Protein AF-A0A0C3K1Y0-F1 (afdb_monomer_lite)

InterPro domains:
  IPR027417 P-loop containing nucleoside triphosphate hydrolase [SSF52540] (94-195)

Organism: NCBI:txid870435

Secondary structure (DSSP, 8-state):
-HHHHHH---HHHHHHHHHHHHHTT--S-HHHHHHHHHHHHHGGG--SSTTTTTHHHHHHHHHHHHHHHTTT--GGGGTPPPP-PPPHHHHHHHHHHTTT--EEEEEE-SSEEEEEE--TT--S---PPPEEEEPEEEEEE-SSS-EEEEEE-S---SS---GGGSTT---S-EEEE-SS---STTHHHHHHHT-S-GGGEEEE--TT-S-------GGG--

Radius of gyration: 25.24 Å; chains: 1; bounding box: 47×50×74 Å

Structure (mmCIF, N/CA/C/O backbone):
data_AF-A0A0C3K1Y0-F1
#
_entry.id   AF-A0A0C3K1Y0-F1
#
loop_
_atom_site.group_PDB
_atom_site.id
_atom_site.type_symbol
_atom_site.label_atom_id
_atom_site.label_alt_id
_atom_site.label_comp_id
_atom_site.label_asym_id
_atom_site.label_entity_id
_atom_site.label_seq_id
_atom_site.pdbx_PDB_ins_code
_atom_site.Cartn_x
_atom_site.Cartn_y
_atom_site.Cartn_z
_atom_site.occupancy
_atom_site.B_iso_or_equiv
_atom_site.auth_seq_id
_atom_site.auth_comp_id
_atom_site.auth_asym_id
_atom_site.auth_atom_id
_atom_site.pdbx_PDB_model_num
ATOM 1 N N . MET A 1 1 ? -1.027 11.385 31.020 1.00 71.00 1 MET A N 1
ATOM 2 C CA . MET A 1 1 ? -1.018 10.803 29.657 1.00 71.00 1 MET A CA 1
ATOM 3 C C . MET A 1 1 ? 0.157 11.307 28.829 1.00 71.00 1 MET A C 1
ATOM 5 O O . MET A 1 1 ? 0.998 10.487 28.507 1.00 71.00 1 MET A O 1
ATOM 9 N N . LEU A 1 2 ? 0.287 12.612 28.550 1.00 72.94 2 LEU A N 1
ATOM 10 C CA . LEU A 1 2 ? 1.384 13.139 27.715 1.00 72.94 2 LEU A CA 1
ATOM 11 C C . LEU A 1 2 ? 2.792 12.760 28.224 1.00 72.94 2 LEU A C 1
ATOM 13 O O . LEU A 1 2 ? 3.577 12.200 27.469 1.00 72.94 2 LEU A O 1
ATOM 17 N N . GLU A 1 3 ? 3.072 12.969 29.515 1.00 73.81 3 GLU A N 1
ATOM 18 C CA . GLU A 1 3 ? 4.356 12.586 30.133 1.00 73.81 3 GLU A CA 1
ATOM 19 C C . GLU A 1 3 ? 4.615 11.073 30.091 1.00 73.81 3 GLU A C 1
ATOM 21 O O . GLU A 1 3 ? 5.755 10.638 29.960 1.00 73.81 3 GLU A O 1
ATOM 26 N N . ALA A 1 4 ? 3.553 10.268 30.168 1.00 64.81 4 ALA A N 1
ATOM 27 C CA . ALA A 1 4 ? 3.644 8.814 30.146 1.00 64.81 4 ALA A CA 1
ATOM 28 C C . ALA A 1 4 ? 3.956 8.277 28.747 1.00 64.81 4 ALA A C 1
ATOM 30 O O . ALA A 1 4 ? 4.739 7.353 28.623 1.00 64.81 4 ALA A O 1
ATOM 31 N N . VAL A 1 5 ? 3.424 8.889 27.685 1.00 70.75 5 VAL A N 1
ATOM 32 C CA . VAL A 1 5 ? 3.788 8.535 26.300 1.00 70.75 5 VAL A CA 1
ATOM 33 C C . VAL A 1 5 ? 5.264 8.843 26.016 1.00 70.75 5 VAL A C 1
ATOM 35 O O . VAL A 1 5 ? 5.892 8.167 25.208 1.00 70.75 5 VAL A O 1
ATOM 38 N N . THR A 1 6 ? 5.833 9.850 26.687 1.00 69.50 6 THR A N 1
ATOM 39 C CA . THR A 1 6 ? 7.259 10.188 26.562 1.00 69.50 6 THR A CA 1
ATOM 40 C C . THR A 1 6 ? 8.182 9.360 27.462 1.00 69.50 6 THR A C 1
ATOM 42 O O . THR A 1 6 ? 9.367 9.257 27.154 1.00 69.50 6 THR A O 1
ATOM 45 N N . SER A 1 7 ? 7.677 8.798 28.568 1.00 67.50 7 SER A N 1
ATOM 46 C CA . SER A 1 7 ? 8.486 8.096 29.580 1.00 67.50 7 SER A CA 1
ATOM 47 C C . SER A 1 7 ? 8.321 6.575 29.581 1.00 67.50 7 SER A C 1
ATOM 49 O O . SER A 1 7 ? 9.290 5.867 29.851 1.00 67.50 7 SER A O 1
ATOM 51 N N . LEU A 1 8 ? 7.130 6.063 29.260 1.00 66.44 8 LEU A N 1
ATOM 52 C CA . LEU A 1 8 ? 6.862 4.638 29.093 1.00 66.44 8 LEU A CA 1
ATOM 53 C C . LEU A 1 8 ? 7.330 4.212 27.705 1.00 66.44 8 LEU A C 1
ATOM 55 O O . LEU A 1 8 ? 6.970 4.816 26.695 1.00 66.44 8 LEU A O 1
ATOM 59 N N . GLN A 1 9 ? 8.156 3.170 27.660 1.00 59.94 9 GLN A N 1
ATOM 60 C CA . GLN A 1 9 ? 8.753 2.704 26.410 1.00 59.94 9 GLN A CA 1
ATOM 61 C C . GLN A 1 9 ? 7.864 1.710 25.662 1.00 59.94 9 GLN A C 1
ATOM 63 O O . GLN A 1 9 ? 8.095 1.500 24.471 1.00 59.94 9 GLN A O 1
ATOM 68 N N . THR A 1 10 ? 6.849 1.129 26.317 1.00 72.94 10 THR A N 1
ATOM 69 C CA . THR A 1 10 ? 5.991 0.119 25.690 1.00 72.94 10 THR A CA 1
ATOM 70 C C . THR A 1 10 ? 4.531 0.591 25.552 1.00 72.94 10 THR A C 1
ATOM 72 O O . THR A 1 10 ? 3.877 0.929 26.542 1.00 72.94 10 THR A O 1
ATOM 75 N N . PRO A 1 11 ? 3.981 0.628 24.326 1.00 76.56 11 PRO A N 1
ATOM 76 C CA . PRO A 1 11 ? 2.566 0.892 24.038 1.00 76.56 11 PRO A CA 1
ATOM 77 C C . PRO A 1 11 ? 1.563 0.087 24.879 1.00 76.56 11 PRO A C 1
ATOM 79 O O . PRO A 1 11 ? 0.510 0.611 25.254 1.00 76.56 11 PRO A O 1
ATOM 82 N N . ARG A 1 12 ? 1.911 -1.143 25.271 1.00 81.00 12 ARG A N 1
ATOM 83 C CA . ARG A 1 12 ? 1.148 -1.934 26.251 1.00 81.00 12 ARG A CA 1
ATOM 84 C C . ARG A 1 12 ? 0.995 -1.266 27.615 1.00 81.00 12 ARG A C 1
ATOM 86 O O . ARG A 1 12 ? -0.115 -1.193 28.139 1.00 81.00 12 ARG A O 1
ATOM 93 N N . GLU A 1 13 ? 2.080 -0.756 28.195 1.00 83.81 13 GLU A N 1
ATOM 94 C CA . GLU A 1 13 ? 2.032 -0.035 29.476 1.00 83.81 13 GLU A CA 1
ATOM 95 C C . GLU A 1 13 ? 1.167 1.224 29.372 1.00 83.81 13 GLU A C 1
ATOM 97 O O . GLU A 1 13 ? 0.464 1.573 30.320 1.00 83.81 13 GLU A O 1
ATOM 102 N N . ILE A 1 14 ? 1.156 1.872 28.203 1.00 85.44 14 ILE A N 1
ATOM 103 C CA . ILE A 1 14 ? 0.299 3.031 27.931 1.00 85.44 14 ILE A CA 1
ATOM 104 C C . ILE A 1 14 ? -1.186 2.622 27.942 1.00 85.44 14 ILE A C 1
ATOM 106 O O . ILE A 1 14 ? -2.003 3.343 28.519 1.00 85.44 14 ILE A O 1
ATOM 110 N N . CYS A 1 15 ? -1.541 1.460 27.380 1.00 87.19 15 CYS A N 1
ATOM 111 C CA . CYS A 1 15 ? -2.908 0.923 27.431 1.00 87.19 15 CYS A CA 1
ATOM 112 C C . CYS A 1 15 ? -3.353 0.621 28.871 1.00 87.19 15 CYS A C 1
ATOM 114 O O . CYS A 1 15 ? -4.439 1.033 29.281 1.00 87.19 15 CYS A O 1
ATOM 116 N N . TYR A 1 16 ? -2.504 -0.035 29.670 1.00 89.00 16 TYR A N 1
ATOM 117 C CA . TYR A 1 16 ? -2.798 -0.318 31.081 1.00 89.00 16 TYR A CA 1
ATOM 118 C C . TYR A 1 16 ? -2.900 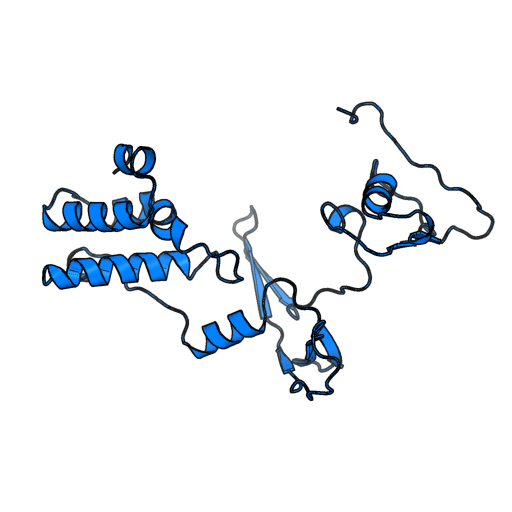0.952 31.930 1.00 89.00 16 TYR A C 1
ATOM 120 O O . TYR A 1 16 ? -3.810 1.079 32.749 1.00 89.00 16 TYR A O 1
ATOM 128 N N . LEU A 1 17 ? -2.011 1.926 31.716 1.00 88.25 17 LEU A N 1
ATOM 129 C CA . LEU A 1 17 ? -2.103 3.220 32.385 1.00 88.25 17 LEU A CA 1
ATOM 130 C C . LEU A 1 17 ? -3.426 3.910 32.052 1.00 88.25 17 LEU A C 1
ATOM 132 O O . LEU A 1 17 ? -4.080 4.440 32.946 1.00 88.25 17 LEU A O 1
ATOM 136 N N . PHE A 1 18 ? -3.835 3.899 30.783 1.00 90.56 18 PHE A N 1
ATOM 137 C CA . PHE A 1 18 ? -5.106 4.478 30.370 1.00 90.56 18 PHE A CA 1
ATOM 138 C C . PHE A 1 18 ? -6.290 3.811 31.078 1.00 90.56 18 PHE A C 1
ATOM 140 O O . PHE A 1 18 ? -7.132 4.514 31.627 1.00 90.56 18 PHE A O 1
ATOM 147 N N . VAL A 1 19 ? -6.302 2.479 31.168 1.00 91.31 19 VAL A N 1
ATOM 148 C CA . VAL A 1 19 ? -7.309 1.713 31.923 1.00 91.31 19 VAL A CA 1
ATOM 149 C C . VAL A 1 19 ? -7.337 2.122 33.396 1.00 91.31 19 VAL A C 1
ATOM 151 O O . VAL A 1 19 ? -8.403 2.438 33.924 1.00 91.31 19 VAL A O 1
ATOM 154 N N . HIS A 1 20 ? -6.180 2.209 34.054 1.00 89.19 20 HIS A N 1
ATOM 155 C CA . HIS A 1 20 ? -6.108 2.674 35.440 1.00 89.19 20 HIS A CA 1
ATOM 156 C C . HIS A 1 20 ? -6.625 4.106 35.608 1.00 89.19 20 HIS A C 1
ATOM 158 O O . HIS A 1 20 ? -7.315 4.392 36.586 1.00 89.19 20 HIS A O 1
ATOM 164 N N . LEU A 1 21 ? -6.326 5.008 34.673 1.00 90.00 21 LEU A N 1
ATOM 165 C CA . LEU A 1 21 ? -6.824 6.381 34.721 1.00 90.00 21 LEU A CA 1
ATOM 166 C C . LEU A 1 21 ? -8.345 6.452 34.500 1.00 90.00 21 LEU A C 1
ATOM 168 O O . LEU A 1 21 ? -8.992 7.293 35.119 1.00 90.00 21 LEU A O 1
ATOM 172 N N . LEU A 1 22 ? -8.916 5.575 33.668 1.00 90.38 22 LEU A N 1
ATOM 173 C CA . LEU A 1 22 ? -10.367 5.461 33.478 1.00 90.38 22 LEU A CA 1
ATOM 174 C C . LEU A 1 22 ? -11.065 4.967 34.747 1.00 90.38 22 LEU A C 1
ATOM 176 O O . LEU A 1 22 ? -12.041 5.567 35.179 1.00 90.38 22 LEU A O 1
ATOM 180 N N . ILE A 1 23 ? -10.549 3.905 35.367 1.00 90.38 23 ILE A N 1
ATOM 181 C CA . ILE A 1 23 ? -11.153 3.296 36.564 1.00 90.38 23 ILE A CA 1
ATOM 182 C C . ILE A 1 23 ? -11.132 4.251 37.762 1.00 90.38 23 ILE A C 1
ATOM 184 O O . ILE A 1 23 ? -12.052 4.237 38.572 1.00 90.38 23 ILE A O 1
ATOM 188 N N . ASN A 1 24 ? -10.090 5.076 37.876 1.00 89.38 24 ASN A N 1
ATOM 189 C CA . ASN A 1 24 ? -9.946 6.049 38.960 1.00 89.38 24 ASN A CA 1
ATOM 190 C C . ASN A 1 24 ? -10.575 7.418 38.634 1.00 89.38 24 ASN A C 1
ATOM 192 O O . ASN A 1 24 ? -10.217 8.406 39.274 1.00 89.38 24 ASN A O 1
ATOM 196 N N . ASP A 1 25 ? -11.438 7.507 37.613 1.00 85.69 25 ASP A N 1
ATOM 197 C CA . ASP A 1 25 ? -12.104 8.743 37.169 1.00 85.69 25 ASP A CA 1
ATOM 198 C C . ASP A 1 25 ? -11.137 9.925 36.919 1.00 85.69 25 ASP A C 1
ATOM 200 O O . ASP A 1 25 ? -11.495 11.100 36.997 1.00 85.69 25 ASP A O 1
ATOM 204 N N . CYS A 1 26 ? -9.879 9.627 36.578 1.00 85.44 26 CYS A N 1
ATOM 205 C CA . CYS A 1 26 ? -8.841 10.625 36.302 1.00 85.44 26 CYS A CA 1
ATOM 206 C C . CYS A 1 26 ? -8.933 11.189 34.874 1.00 85.44 26 CYS A C 1
ATOM 208 O O . CYS A 1 26 ? -8.193 12.108 34.516 1.00 85.44 26 CYS A O 1
ATOM 210 N N . VAL A 1 27 ? -9.816 10.624 34.045 1.00 86.75 27 VAL A N 1
ATOM 211 C CA . VAL A 1 27 ? -10.027 11.014 32.650 1.00 86.75 27 VAL A CA 1
ATOM 212 C C . VAL A 1 27 ? -11.442 11.576 32.496 1.00 86.75 27 VAL A C 1
ATOM 214 O O . VAL A 1 27 ? -12.389 10.807 32.345 1.00 86.75 27 VAL A O 1
ATOM 217 N N . PRO A 1 28 ? -11.615 12.910 32.478 1.00 82.88 28 PRO A N 1
ATOM 218 C CA . PRO A 1 28 ? -12.943 13.519 32.395 1.00 82.88 28 PRO A CA 1
ATOM 219 C C . PRO A 1 28 ? -13.613 13.317 31.026 1.00 82.88 28 PRO A C 1
ATOM 221 O O . PRO A 1 28 ? -14.834 13.380 30.922 1.00 82.88 28 PRO A O 1
ATOM 224 N N . GLN A 1 29 ? -12.825 13.087 29.967 1.00 88.69 29 GLN A N 1
ATOM 225 C CA . GLN A 1 29 ? -13.313 12.806 28.613 1.00 88.69 29 GLN A CA 1
ATOM 226 C C . GLN A 1 29 ? -12.559 11.611 28.003 1.00 88.69 29 GLN A C 1
ATOM 228 O O . GLN A 1 29 ? -11.550 11.802 27.311 1.00 88.69 29 GLN A O 1
ATOM 233 N N . PRO A 1 30 ? -13.030 10.373 28.251 1.00 89.38 30 PRO A N 1
ATOM 234 C CA . PRO A 1 30 ? -12.391 9.150 27.761 1.00 89.38 30 PRO A CA 1
ATOM 235 C C . PRO A 1 30 ? -12.191 9.122 26.245 1.00 89.38 30 PRO A C 1
ATOM 237 O O . PRO A 1 30 ? -11.088 8.844 25.784 1.00 89.38 30 PRO A O 1
ATOM 240 N N . MET A 1 31 ? -13.219 9.493 25.475 1.00 90.12 31 MET A N 1
ATOM 241 C CA . MET A 1 31 ? -13.178 9.473 24.008 1.00 90.12 31 MET A CA 1
ATOM 242 C C . MET A 1 31 ? -12.173 10.477 23.427 1.00 90.12 31 MET A C 1
ATOM 244 O O . MET A 1 31 ? -11.381 10.124 22.562 1.00 90.12 31 MET A O 1
ATOM 248 N N . ALA A 1 32 ? -12.137 11.708 23.950 1.00 89.19 32 ALA A N 1
ATOM 249 C CA . ALA A 1 32 ? -11.172 12.718 23.507 1.00 89.19 32 ALA A CA 1
ATOM 250 C C . ALA A 1 32 ? -9.725 12.311 23.836 1.00 89.19 32 ALA A C 1
ATOM 252 O O . ALA A 1 32 ? -8.801 12.563 23.063 1.00 89.19 32 ALA A O 1
ATOM 253 N N . THR A 1 33 ? -9.530 11.643 24.977 1.00 88.31 33 THR A N 1
ATOM 254 C CA . THR A 1 33 ? -8.218 11.125 25.382 1.00 88.31 33 THR A CA 1
ATOM 255 C C . THR A 1 33 ? -7.801 9.949 24.501 1.00 88.31 33 THR A C 1
ATOM 257 O O . THR A 1 33 ? -6.657 9.902 24.058 1.00 88.31 33 THR A O 1
ATOM 260 N N . TRP A 1 34 ? -8.726 9.039 24.186 1.00 89.69 34 TRP A N 1
ATOM 261 C CA . TRP A 1 34 ? -8.504 7.978 23.207 1.00 89.69 34 TRP A CA 1
ATOM 262 C C . TRP A 1 34 ? -8.102 8.555 21.846 1.00 89.69 34 TRP A C 1
ATOM 264 O O . TRP A 1 34 ? -7.048 8.202 21.330 1.00 89.69 34 TRP A O 1
ATOM 274 N N . ASP A 1 35 ? -8.858 9.506 21.297 1.00 87.81 35 ASP A N 1
ATOM 275 C CA . ASP A 1 35 ? -8.546 10.100 19.992 1.00 87.81 35 ASP A CA 1
ATOM 276 C C . ASP A 1 35 ? -7.179 10.789 19.945 1.00 87.81 35 ASP A C 1
ATOM 278 O O . ASP A 1 35 ? -6.515 10.744 18.911 1.00 87.81 35 ASP A O 1
ATOM 282 N N . SER A 1 36 ? -6.735 11.375 21.059 1.00 87.31 36 SER A N 1
ATOM 283 C CA . SER A 1 36 ? -5.433 12.039 21.150 1.00 87.31 36 SER A CA 1
ATOM 284 C C . SER A 1 36 ? -4.246 11.079 21.286 1.00 87.31 36 SER A C 1
ATOM 286 O O . SER A 1 36 ? -3.117 11.499 21.031 1.00 87.31 36 SER A O 1
ATOM 288 N N . PHE A 1 37 ? -4.456 9.837 21.739 1.00 86.12 37 PHE A N 1
ATOM 289 C CA . PHE A 1 37 ? -3.366 8.917 22.097 1.00 86.12 37 PHE A CA 1
ATOM 290 C C . PHE A 1 37 ? -3.485 7.508 21.491 1.00 86.12 37 PHE A C 1
ATOM 292 O O . PHE A 1 37 ? -2.591 6.688 21.706 1.00 86.12 37 PHE A O 1
ATOM 299 N N . LYS A 1 38 ? -4.531 7.220 20.705 1.00 86.12 38 LYS A N 1
ATOM 300 C CA . LYS A 1 38 ? -4.764 5.915 20.062 1.00 86.12 38 LYS A CA 1
ATOM 301 C C . LYS A 1 38 ? -3.589 5.440 19.214 1.00 86.12 38 LYS A C 1
ATOM 303 O O . LYS A 1 38 ? -3.261 4.263 19.269 1.00 86.12 38 LYS A O 1
ATOM 308 N N . ASP A 1 39 ? -2.903 6.342 18.514 1.00 84.19 39 ASP A N 1
ATOM 309 C CA . ASP A 1 39 ? -1.745 5.986 17.684 1.00 84.19 39 ASP A CA 1
ATOM 310 C C . ASP A 1 39 ? -0.555 5.523 18.538 1.00 84.19 39 ASP A C 1
ATOM 312 O O . ASP A 1 39 ? 0.149 4.581 18.184 1.00 84.19 39 ASP A O 1
ATOM 316 N N . ALA A 1 40 ? -0.354 6.143 19.707 1.00 82.94 40 ALA A N 1
ATOM 317 C CA . ALA A 1 40 ? 0.694 5.744 20.643 1.00 82.94 40 ALA A CA 1
ATOM 318 C C . ALA A 1 40 ? 0.384 4.396 21.312 1.00 82.94 40 ALA A C 1
ATOM 320 O O . ALA A 1 40 ? 1.294 3.598 21.512 1.00 82.94 40 ALA A O 1
ATOM 321 N N . MET A 1 41 ? -0.890 4.134 21.622 1.00 84.12 41 MET A N 1
ATOM 322 C CA . MET A 1 41 ? -1.362 2.859 22.182 1.00 84.12 41 MET A CA 1
ATOM 323 C C . MET A 1 41 ? -1.334 1.719 21.159 1.00 84.12 41 MET A C 1
ATOM 325 O O . MET A 1 41 ? -1.011 0.586 21.498 1.00 84.12 41 MET A O 1
ATOM 329 N N . ALA A 1 42 ? -1.645 2.017 19.897 1.00 84.12 42 ALA A N 1
ATOM 330 C CA . ALA A 1 42 ? -1.694 1.044 18.813 1.00 84.12 42 ALA A CA 1
ATOM 331 C C . ALA A 1 42 ? -0.309 0.664 18.262 1.00 84.12 42 ALA A C 1
ATOM 333 O O . ALA A 1 42 ? -0.189 -0.275 17.481 1.00 84.12 42 ALA A O 1
ATOM 334 N N . LYS A 1 43 ? 0.748 1.372 18.667 1.00 78.62 43 LYS A N 1
ATOM 335 C CA . LYS A 1 43 ? 2.075 1.295 18.046 1.00 78.62 43 LYS A CA 1
ATOM 336 C C . LYS A 1 43 ? 2.727 -0.095 18.088 1.00 78.62 43 LYS A C 1
ATOM 338 O O . LYS A 1 43 ? 3.389 -0.458 17.123 1.00 78.62 43 LYS A O 1
ATOM 343 N N . ASP A 1 44 ? 2.519 -0.885 19.145 1.00 71.69 44 ASP A N 1
ATOM 344 C CA . ASP A 1 44 ? 3.048 -2.265 19.229 1.00 71.69 44 ASP A CA 1
ATOM 345 C C . ASP A 1 44 ? 2.324 -3.238 18.287 1.00 71.69 44 ASP A C 1
ATOM 347 O O . ASP A 1 44 ? 2.837 -4.306 17.954 1.00 71.69 44 ASP A O 1
ATOM 351 N N . PHE A 1 45 ? 1.125 -2.866 17.845 1.00 69.38 45 PHE A N 1
ATOM 352 C CA . PHE A 1 45 ? 0.293 -3.665 16.956 1.00 69.38 45 PHE A CA 1
ATOM 353 C C . PHE A 1 45 ? 0.518 -3.344 15.477 1.00 69.38 45 PHE A C 1
ATOM 355 O O . PHE A 1 45 ? 0.067 -4.097 14.609 1.00 69.38 45 PHE A O 1
ATOM 362 N N . SER A 1 46 ? 1.257 -2.271 15.180 1.00 66.38 46 SER A N 1
ATOM 363 C CA . SER A 1 46 ? 1.793 -1.963 13.853 1.00 66.38 46 SER A CA 1
ATOM 364 C C . SER A 1 46 ? 2.877 -2.981 13.477 1.00 66.38 46 SER A C 1
ATOM 366 O O . SER A 1 46 ? 4.073 -2.701 13.456 1.00 66.38 46 SER A O 1
ATOM 368 N N . SER A 1 47 ? 2.463 -4.218 13.221 1.00 56.56 47 SER A N 1
ATOM 369 C CA . SER A 1 47 ? 3.285 -5.203 12.524 1.00 56.56 47 SER A CA 1
ATOM 370 C C . SER A 1 47 ? 3.431 -4.753 11.073 1.00 56.56 47 SER A C 1
ATOM 372 O O . SER A 1 47 ? 2.444 -4.307 10.516 1.00 56.56 47 SER A O 1
ATOM 374 N N . HIS A 1 48 ? 4.609 -4.902 10.446 1.00 51.12 48 HIS A N 1
ATOM 375 C CA . HIS A 1 48 ? 4.910 -4.507 9.049 1.00 51.12 48 HIS A CA 1
ATOM 376 C C . HIS A 1 48 ? 4.075 -5.233 7.953 1.00 51.12 48 HIS A C 1
ATOM 378 O O . HIS A 1 48 ? 4.551 -5.497 6.847 1.00 51.12 48 HIS A O 1
ATOM 384 N N . THR A 1 49 ? 2.828 -5.589 8.241 1.00 49.62 49 THR A N 1
ATOM 385 C CA . THR A 1 49 ? 1.883 -6.315 7.400 1.00 49.62 49 THR A CA 1
ATOM 386 C C . THR A 1 49 ? 0.912 -5.347 6.709 1.00 49.62 49 THR A C 1
ATOM 388 O O . THR A 1 49 ? 0.908 -4.144 6.947 1.00 49.62 49 THR A O 1
ATOM 391 N N . VAL A 1 50 ? 0.116 -5.840 5.757 1.00 49.34 50 VAL A N 1
ATOM 392 C CA . VAL A 1 50 ? -0.767 -5.037 4.875 1.00 49.34 50 VAL A CA 1
ATOM 393 C C . VAL A 1 50 ? -1.828 -4.224 5.644 1.00 49.34 50 VAL A C 1
ATOM 395 O O . VAL A 1 50 ? -2.381 -3.284 5.084 1.00 49.34 50 VAL A O 1
ATOM 398 N N . ILE A 1 51 ? -2.097 -4.535 6.919 1.00 55.19 51 ILE A N 1
ATOM 399 C CA . ILE A 1 51 ? -3.231 -3.991 7.692 1.00 55.19 51 ILE A CA 1
ATOM 400 C C . ILE A 1 51 ? -2.841 -2.837 8.634 1.00 55.19 51 ILE A C 1
ATOM 402 O O . ILE A 1 51 ? -3.517 -2.600 9.637 1.00 55.19 51 ILE A O 1
ATOM 406 N N . ASP A 1 52 ? -1.763 -2.123 8.302 1.00 55.62 52 ASP A N 1
ATOM 407 C CA . ASP A 1 52 ? -1.161 -1.067 9.132 1.00 55.62 52 ASP A CA 1
ATOM 408 C C . ASP A 1 52 ? -2.146 0.036 9.576 1.00 55.62 52 ASP A C 1
ATOM 410 O O . ASP A 1 52 ? -1.973 0.592 10.657 1.00 55.62 52 ASP A O 1
ATOM 414 N N . ASP A 1 53 ? -3.216 0.306 8.817 1.00 54.44 53 ASP A N 1
ATOM 415 C CA . ASP A 1 53 ? -4.107 1.442 9.103 1.00 54.44 53 ASP A CA 1
ATOM 416 C C . ASP A 1 53 ? -5.380 1.089 9.902 1.00 54.44 53 ASP A C 1
ATOM 418 O O . ASP A 1 53 ? -6.067 1.993 10.375 1.00 54.44 53 ASP A O 1
ATOM 422 N N . TYR A 1 54 ? -5.735 -0.196 10.069 1.00 59.25 54 TYR A N 1
ATOM 423 C CA . TYR A 1 54 ? -7.023 -0.584 10.689 1.00 59.25 54 TYR A CA 1
ATOM 424 C C . TYR A 1 54 ? -6.905 -1.581 11.849 1.00 59.25 54 TYR A C 1
ATOM 426 O O . TYR A 1 54 ? -7.593 -1.452 12.862 1.00 59.25 54 TYR A O 1
ATOM 434 N N . VAL A 1 55 ? -6.019 -2.571 11.742 1.00 72.62 55 VAL A N 1
ATOM 435 C CA . VAL A 1 55 ? -5.876 -3.624 12.763 1.00 72.62 55 VAL A CA 1
ATOM 436 C C . VAL A 1 55 ? -5.225 -3.143 14.062 1.00 72.62 55 VAL A C 1
ATOM 438 O O . VAL A 1 55 ? -5.715 -3.550 15.119 1.00 72.62 55 VAL A O 1
ATOM 441 N N . PRO A 1 56 ? -4.214 -2.252 14.046 1.00 79.25 56 PRO A N 1
ATOM 442 C CA . PRO A 1 56 ? -3.529 -1.860 15.275 1.00 79.25 56 PRO A CA 1
ATOM 443 C C . PRO A 1 56 ? -4.451 -1.216 16.316 1.00 79.25 56 PRO A C 1
ATOM 445 O O . PRO A 1 56 ? -4.391 -1.528 17.504 1.00 79.25 56 PRO A O 1
ATOM 448 N N . MET A 1 57 ? -5.369 -0.360 15.860 1.00 84.12 57 MET A N 1
ATOM 449 C CA . MET A 1 57 ? -6.335 0.324 16.722 1.00 84.12 57 MET A CA 1
ATOM 450 C C . MET A 1 57 ? -7.368 -0.647 17.302 1.00 84.12 57 MET A C 1
ATOM 452 O O . MET A 1 57 ? -7.697 -0.567 18.485 1.00 84.12 57 MET A O 1
ATOM 456 N N . ALA A 1 58 ? -7.861 -1.585 16.488 1.00 82.19 58 ALA A N 1
ATOM 457 C CA . ALA A 1 58 ? -8.797 -2.608 16.942 1.00 82.19 58 ALA A CA 1
ATOM 458 C C . ALA A 1 58 ? -8.154 -3.539 17.985 1.00 82.19 58 ALA A C 1
ATOM 460 O O . ALA A 1 58 ? -8.801 -3.896 18.967 1.00 82.19 58 ALA A O 1
ATOM 461 N N . GLN A 1 59 ? -6.874 -3.880 17.819 1.00 83.81 59 GLN A N 1
ATOM 462 C CA . GLN A 1 59 ? -6.126 -4.683 18.789 1.00 83.81 59 GLN A CA 1
ATOM 463 C C . GLN A 1 59 ? -5.852 -3.923 20.092 1.00 83.81 59 GLN A C 1
ATOM 465 O O . GLN A 1 59 ? -6.041 -4.491 21.168 1.00 83.81 59 GLN A O 1
ATOM 470 N N . ALA A 1 60 ? -5.513 -2.633 20.023 1.00 88.31 60 ALA A N 1
ATOM 471 C CA . ALA A 1 60 ? -5.377 -1.793 21.213 1.00 88.31 60 ALA A CA 1
ATOM 472 C C . ALA A 1 60 ? -6.695 -1.690 21.999 1.00 88.31 60 ALA A C 1
ATOM 474 O O . ALA A 1 60 ? -6.708 -1.879 23.214 1.00 88.31 60 ALA A O 1
ATOM 475 N N . LEU A 1 61 ? -7.828 -1.481 21.316 1.00 89.56 61 LEU A N 1
ATOM 476 C CA . LEU A 1 61 ? -9.153 -1.494 21.952 1.00 89.56 61 LEU A CA 1
ATOM 477 C C . LEU A 1 61 ? -9.490 -2.854 22.567 1.00 89.56 61 LEU A C 1
ATOM 479 O O . LEU A 1 61 ? -10.073 -2.906 23.649 1.00 89.56 61 LEU A O 1
ATOM 483 N N . GLN A 1 62 ? -9.114 -3.955 21.913 1.00 88.94 62 GLN A N 1
ATOM 484 C CA . GLN A 1 62 ? -9.306 -5.297 22.458 1.00 88.94 62 GLN A CA 1
ATOM 485 C C . GLN A 1 62 ? -8.472 -5.514 23.729 1.00 88.94 62 GLN A C 1
ATOM 487 O O . GLN A 1 62 ? -8.961 -6.100 24.696 1.00 88.94 62 GLN A O 1
ATOM 492 N N . GLU A 1 63 ? -7.236 -5.013 23.762 1.00 89.00 63 GLU A N 1
ATOM 493 C CA . GLU A 1 63 ? -6.376 -5.096 24.942 1.00 89.00 63 GLU A CA 1
ATOM 494 C C . GLU A 1 63 ? -6.919 -4.258 26.108 1.00 89.00 63 GLU A C 1
ATOM 496 O O . GLU A 1 63 ? -6.992 -4.761 27.230 1.00 89.00 63 GLU A O 1
ATOM 501 N N . ILE A 1 64 ? -7.396 -3.040 25.833 1.00 90.62 64 ILE A N 1
ATOM 502 C CA . ILE A 1 64 ? -8.079 -2.183 26.815 1.00 90.62 64 ILE A CA 1
ATOM 503 C C . ILE A 1 64 ? -9.357 -2.858 27.333 1.00 90.62 64 ILE A C 1
ATOM 505 O O . ILE A 1 64 ? -9.583 -2.871 28.540 1.00 90.62 64 ILE A O 1
ATOM 509 N N . SER A 1 65 ? -10.176 -3.452 26.454 1.00 91.94 65 SER A N 1
ATOM 510 C CA . SER A 1 65 ? -11.401 -4.168 26.850 1.00 91.94 65 SER A CA 1
ATOM 511 C C . SER A 1 65 ? -11.097 -5.275 27.851 1.00 91.94 65 SER A C 1
ATOM 513 O O . SER A 1 65 ? -11.710 -5.334 28.912 1.00 91.94 65 SER A O 1
ATOM 515 N N . ARG A 1 66 ? -10.098 -6.110 27.552 1.00 90.38 66 ARG A N 1
ATOM 516 C CA . ARG A 1 66 ? -9.678 -7.208 28.426 1.00 90.38 66 ARG A CA 1
ATOM 517 C C . ARG A 1 66 ? -9.193 -6.710 29.792 1.00 90.38 66 ARG A C 1
ATOM 519 O O . ARG A 1 66 ? -9.532 -7.300 30.809 1.00 90.38 66 ARG A O 1
ATOM 526 N N . ALA A 1 67 ? -8.434 -5.617 29.829 1.00 90.50 67 ALA A N 1
ATOM 527 C CA . ALA A 1 67 ? -7.967 -5.030 31.086 1.00 90.50 67 ALA A CA 1
ATOM 528 C C . ALA A 1 67 ? -9.106 -4.375 31.904 1.00 90.50 67 ALA A C 1
ATOM 530 O O . ALA A 1 67 ? -9.062 -4.353 33.135 1.00 90.50 67 ALA A O 1
ATOM 531 N N . LEU A 1 68 ? -10.153 -3.866 31.247 1.00 91.19 68 LEU A N 1
ATOM 532 C CA . LEU A 1 68 ? -11.362 -3.370 31.917 1.00 91.19 68 LEU A CA 1
ATOM 533 C C . LEU A 1 68 ? -12.230 -4.502 32.478 1.00 91.19 68 LEU A C 1
ATOM 535 O O . LEU A 1 68 ? -12.809 -4.342 33.555 1.00 91.19 68 LEU A O 1
ATOM 539 N N . GLU A 1 69 ? -12.287 -5.648 31.796 1.00 91.25 69 GLU A N 1
ATOM 540 C CA . GLU A 1 69 ? -13.023 -6.833 32.257 1.00 91.25 69 GLU A CA 1
ATOM 541 C C . GLU A 1 69 ? -12.494 -7.351 33.602 1.00 91.25 69 GLU A C 1
ATOM 543 O O . GLU A 1 69 ? -13.290 -7.746 34.454 1.00 91.25 69 GLU A O 1
ATOM 548 N N . GLU A 1 70 ? -11.181 -7.252 33.854 1.00 90.62 70 GLU A N 1
ATOM 549 C CA . GLU A 1 70 ? -10.572 -7.560 35.163 1.00 90.62 70 GLU A CA 1
ATOM 550 C C . GLU A 1 70 ? -11.147 -6.703 36.306 1.00 90.62 70 GLU A C 1
ATOM 552 O O . GLU A 1 70 ? -11.138 -7.111 37.467 1.00 90.62 70 GLU A O 1
ATOM 557 N N . HIS A 1 71 ? -11.703 -5.538 35.975 1.00 88.88 71 HIS A N 1
ATOM 558 C CA . HIS A 1 71 ? -12.319 -4.596 36.906 1.00 88.88 71 HIS A CA 1
ATOM 559 C C . HIS A 1 71 ? -13.856 -4.593 36.818 1.00 88.88 71 HIS A C 1
ATOM 561 O O . HIS A 1 71 ? -14.510 -3.726 37.402 1.00 88.88 71 HIS A O 1
ATOM 567 N N . GLY A 1 72 ? -14.452 -5.546 36.090 1.00 89.62 72 GLY A N 1
ATOM 568 C CA . GLY A 1 72 ? -15.903 -5.660 35.914 1.00 89.62 72 GLY A CA 1
ATOM 569 C C . GLY A 1 72 ? -16.527 -4.516 35.108 1.00 89.62 72 GLY A C 1
ATOM 570 O O . GLY A 1 72 ? -17.715 -4.233 35.271 1.00 89.62 72 GLY A O 1
ATOM 571 N N . LYS A 1 73 ? -15.734 -3.835 34.277 1.00 91.94 73 LYS A N 1
ATOM 572 C CA . LYS A 1 73 ? -16.161 -2.728 33.417 1.00 91.94 73 LYS A CA 1
ATOM 573 C C . LYS A 1 73 ? -16.014 -3.094 31.947 1.00 91.94 73 LYS A C 1
ATOM 575 O O . LYS A 1 73 ? -15.287 -4.011 31.580 1.00 91.94 73 LYS A O 1
ATOM 580 N N . THR A 1 74 ? -16.693 -2.344 31.094 1.00 92.44 74 THR A N 1
ATOM 581 C CA . THR A 1 74 ? -16.667 -2.505 29.640 1.00 92.44 74 THR A CA 1
ATOM 582 C C . THR A 1 74 ? -16.280 -1.198 28.957 1.00 92.44 74 THR A C 1
ATOM 584 O O . THR A 1 74 ? -16.416 -0.116 29.524 1.00 92.44 74 THR A O 1
ATOM 587 N N . LEU A 1 75 ? -15.844 -1.273 27.696 1.00 90.12 75 LEU A N 1
ATOM 588 C CA . LEU A 1 75 ? -15.575 -0.081 26.877 1.00 90.12 75 LEU A CA 1
ATOM 589 C C . LEU A 1 75 ? -16.795 0.854 26.774 1.00 90.12 75 LEU A C 1
ATOM 591 O O . LEU A 1 75 ? -16.645 2.076 26.739 1.00 90.12 75 LEU A O 1
ATOM 595 N N . ALA A 1 76 ? -18.003 0.279 26.770 1.00 90.31 76 ALA A N 1
ATOM 596 C CA . ALA A 1 76 ? -19.253 1.026 26.688 1.00 90.31 76 ALA A CA 1
ATOM 597 C C . ALA A 1 76 ? -19.489 1.917 27.918 1.00 90.31 76 ALA A C 1
ATOM 599 O O . ALA A 1 76 ? -20.029 3.012 27.766 1.00 90.31 76 ALA A O 1
ATOM 600 N N . ASP A 1 77 ? -19.019 1.505 29.101 1.00 89.12 77 ASP A N 1
ATOM 601 C CA . ASP A 1 77 ? -19.151 2.285 30.342 1.00 89.12 77 ASP A CA 1
ATOM 602 C C . ASP A 1 77 ? -18.406 3.626 30.278 1.00 89.12 77 ASP A C 1
ATOM 604 O O . ASP A 1 77 ? -18.744 4.562 30.999 1.00 89.12 77 ASP A O 1
ATOM 608 N N . PHE A 1 78 ? -17.418 3.735 29.385 1.00 89.56 78 PHE A N 1
ATOM 609 C CA . PHE A 1 78 ? -16.611 4.936 29.171 1.00 89.56 78 PHE A CA 1
ATOM 610 C C . PHE A 1 78 ? -16.885 5.610 27.817 1.00 89.56 78 PHE A C 1
ATOM 612 O O . PHE A 1 78 ? -16.194 6.559 27.451 1.00 89.56 78 PHE A O 1
ATOM 619 N N . GLY A 1 79 ? -17.881 5.138 27.055 1.00 87.69 79 GLY A N 1
ATOM 620 C CA . GLY A 1 79 ? -18.209 5.673 25.729 1.00 87.69 79 GLY A CA 1
ATOM 621 C C . GLY A 1 79 ? -17.136 5.420 24.662 1.00 87.69 79 GLY A C 1
ATOM 622 O O . GLY A 1 79 ? -17.067 6.164 23.685 1.00 87.69 79 GLY A O 1
ATOM 623 N N . LEU A 1 80 ? -16.290 4.402 24.851 1.00 90.06 80 LEU A N 1
ATOM 624 C CA . LEU A 1 80 ? -15.243 4.023 23.901 1.00 90.06 80 LEU A CA 1
ATOM 625 C C . LEU A 1 80 ? -15.797 3.110 22.788 1.00 90.06 80 LEU A C 1
ATOM 627 O O . LEU A 1 80 ? -16.742 2.348 23.022 1.00 90.06 80 LEU A O 1
ATOM 631 N N . PRO A 1 81 ? -15.218 3.156 21.572 1.00 89.44 81 PRO A N 1
ATOM 632 C CA . PRO A 1 81 ? -15.647 2.314 20.459 1.00 89.44 81 PRO A CA 1
ATOM 633 C C . PRO A 1 81 ? -15.318 0.839 20.715 1.00 89.44 81 PRO A C 1
ATOM 635 O O . PRO A 1 81 ? -14.298 0.515 21.320 1.00 89.44 81 PRO A O 1
ATOM 638 N N . GLN A 1 82 ? -16.158 -0.071 20.213 1.00 85.31 82 GLN A N 1
ATOM 639 C CA . GLN A 1 82 ? -15.852 -1.501 20.268 1.00 85.31 82 GLN A CA 1
ATOM 640 C C . GLN A 1 82 ? -14.784 -1.889 19.233 1.00 85.31 82 GLN A C 1
ATOM 642 O O . GLN A 1 82 ? -14.780 -1.336 18.128 1.00 85.31 82 GLN A O 1
ATOM 647 N N . PRO A 1 83 ? -13.897 -2.849 19.557 1.00 83.69 83 PRO A N 1
ATOM 648 C CA . PRO A 1 83 ? -12.880 -3.323 18.630 1.00 83.69 83 PRO A CA 1
ATOM 649 C C . PRO A 1 83 ? -13.535 -4.004 17.422 1.00 83.69 83 PRO A C 1
ATOM 651 O O . PRO A 1 83 ? -14.212 -5.022 17.552 1.00 83.69 83 PRO A O 1
ATOM 654 N N . GLN A 1 84 ? -13.321 -3.447 16.232 1.00 76.00 84 GLN A N 1
ATOM 655 C CA . GLN A 1 84 ? -13.762 -4.033 14.968 1.00 76.00 84 GLN A CA 1
ATOM 656 C C . GLN A 1 84 ? -12.593 -4.789 14.336 1.00 76.00 84 GLN A C 1
ATOM 658 O O . GLN A 1 84 ? -11.854 -4.250 13.518 1.00 76.00 84 GLN A O 1
ATOM 663 N N . LEU A 1 85 ? -12.380 -6.034 14.756 1.00 68.81 85 LEU A N 1
ATOM 664 C CA . LEU A 1 85 ? -11.356 -6.874 14.135 1.00 68.81 85 LEU A CA 1
ATOM 665 C C . LEU A 1 85 ? -11.867 -7.403 12.789 1.00 68.81 85 LEU A C 1
ATOM 667 O O . LEU A 1 85 ? -13.043 -7.769 12.694 1.00 68.81 85 LEU A O 1
ATOM 671 N N . PRO A 1 86 ? -11.011 -7.475 11.752 1.00 66.44 86 PRO A N 1
ATOM 672 C CA . PRO A 1 86 ? -11.359 -8.182 10.529 1.00 66.44 86 PRO A CA 1
ATOM 673 C C . PRO A 1 86 ? -11.749 -9.620 10.869 1.00 66.44 86 PRO A C 1
ATOM 675 O O . PRO A 1 86 ? -11.155 -10.235 11.758 1.00 66.44 86 PRO A O 1
ATOM 678 N N . CYS A 1 87 ? -12.737 -10.170 10.165 1.00 68.38 87 CYS A N 1
ATOM 679 C CA . CYS A 1 87 ? -13.100 -11.566 10.365 1.00 68.38 87 CYS A CA 1
ATOM 680 C C . CYS A 1 87 ? -11.907 -12.491 10.023 1.00 68.38 87 CYS A C 1
ATOM 682 O O . CYS A 1 87 ? -11.039 -12.101 9.228 1.00 68.38 87 CYS A O 1
ATOM 684 N N . PRO A 1 88 ? -11.821 -13.697 10.620 1.00 65.38 88 PRO A N 1
ATOM 685 C CA . PRO A 1 88 ? -10.694 -14.613 10.424 1.00 65.38 88 PRO A CA 1
ATOM 686 C C . PRO A 1 88 ? -10.386 -14.908 8.952 1.00 65.38 88 PRO A C 1
ATOM 688 O O . PRO A 1 88 ? -9.228 -15.087 8.592 1.00 65.38 88 PRO A O 1
ATOM 691 N N . GLU A 1 89 ? -11.403 -14.897 8.093 1.00 65.00 89 GLU A N 1
ATOM 692 C CA . GLU A 1 89 ? -11.287 -15.083 6.648 1.00 65.00 89 GLU A CA 1
ATOM 693 C C . GLU A 1 89 ? -10.534 -13.923 5.985 1.00 65.00 89 GLU A C 1
ATOM 695 O O . GLU A 1 89 ? -9.645 -14.151 5.171 1.00 65.00 89 GLU A O 1
ATOM 700 N N . VAL A 1 90 ? -10.827 -12.676 6.369 1.00 65.06 90 VAL A N 1
ATOM 701 C CA . VAL A 1 90 ? -10.112 -11.493 5.861 1.00 65.06 90 VAL A CA 1
ATOM 702 C C . VAL A 1 90 ? -8.668 -11.492 6.353 1.00 65.06 90 VAL A C 1
ATOM 704 O O . VAL A 1 90 ? -7.767 -11.179 5.584 1.00 65.06 90 VAL A O 1
ATOM 707 N N . LEU A 1 91 ? -8.422 -11.883 7.604 1.00 62.44 91 LEU A N 1
ATOM 708 C CA . LEU A 1 91 ? -7.066 -12.050 8.138 1.00 62.44 91 LEU A CA 1
ATOM 709 C C . LEU A 1 91 ? -6.289 -13.149 7.403 1.00 62.44 91 LEU A C 1
ATOM 711 O O . LEU A 1 91 ? -5.121 -12.949 7.076 1.00 62.44 91 LEU A O 1
ATOM 715 N N . HIS A 1 92 ? -6.932 -14.283 7.118 1.00 63.59 92 HIS A N 1
ATOM 716 C CA . HIS A 1 92 ? -6.342 -15.385 6.362 1.00 63.59 92 HIS A CA 1
ATOM 717 C C . HIS A 1 92 ? -5.954 -14.951 4.949 1.00 63.59 92 HIS A C 1
ATOM 719 O O . HIS A 1 92 ? -4.822 -15.182 4.529 1.00 63.59 92 HIS A O 1
ATOM 725 N N . GLU A 1 93 ? -6.852 -14.259 4.245 1.00 64.19 93 GLU A N 1
ATOM 726 C CA . GLU A 1 93 ? -6.551 -13.692 2.934 1.00 64.19 93 GLU A CA 1
ATOM 727 C C . GLU A 1 93 ? -5.442 -12.634 3.052 1.00 64.19 93 GLU A C 1
ATOM 729 O O . GLU A 1 93 ? -4.448 -12.692 2.349 1.00 64.19 93 GLU A O 1
ATOM 734 N N . VAL A 1 94 ? -5.465 -11.710 4.007 1.00 58.94 94 VAL A N 1
ATOM 735 C CA . VAL A 1 94 ? -4.380 -10.717 4.084 1.00 58.94 94 VAL A CA 1
ATOM 736 C C . VAL A 1 94 ? -3.004 -11.350 4.367 1.00 58.94 94 VAL A C 1
ATOM 738 O O . VAL A 1 94 ? -2.005 -10.946 3.766 1.00 58.94 94 VAL A O 1
ATOM 741 N N . LEU A 1 95 ? -2.939 -12.368 5.227 1.00 56.97 95 LEU A N 1
ATOM 742 C CA . LEU A 1 95 ? -1.705 -13.116 5.486 1.00 56.97 95 LEU A CA 1
ATOM 743 C C . LEU A 1 95 ? -1.247 -13.922 4.265 1.00 56.97 95 LEU A C 1
ATOM 745 O O . LEU A 1 95 ? -0.050 -13.978 3.993 1.00 56.97 95 LEU A O 1
ATOM 749 N N . LYS A 1 96 ? -2.186 -14.506 3.513 1.00 63.56 96 LYS A N 1
ATOM 750 C CA . LYS A 1 96 ? -1.914 -15.237 2.269 1.00 63.56 96 LYS A CA 1
ATOM 751 C C . LYS A 1 96 ? -1.383 -14.319 1.163 1.00 63.56 96 LYS A C 1
ATOM 753 O O . LYS A 1 96 ? -0.581 -14.762 0.348 1.00 63.56 96 LYS A O 1
ATOM 758 N N . TRP A 1 97 ? -1.814 -13.060 1.122 1.00 63.97 97 TRP A N 1
ATOM 759 C CA . TRP A 1 97 ? -1.547 -12.172 -0.010 1.00 63.97 97 TRP A CA 1
ATOM 760 C C . TRP A 1 97 ? -0.359 -11.225 0.176 1.00 63.97 97 TRP A C 1
ATOM 762 O O . TRP A 1 97 ? 0.142 -10.744 -0.832 1.00 63.97 97 TRP A O 1
ATOM 772 N N . GLY A 1 98 ? 0.119 -10.980 1.404 1.00 59.50 98 GLY A N 1
ATOM 773 C CA . GLY A 1 98 ? 1.334 -10.197 1.693 1.00 59.50 98 GLY A CA 1
ATOM 774 C C . GLY A 1 98 ? 1.388 -8.778 1.081 1.00 59.50 98 GLY A C 1
ATOM 775 O O . GLY A 1 98 ? 0.563 -8.372 0.267 1.00 59.50 98 GLY A O 1
ATOM 776 N N . LYS A 1 99 ? 2.376 -7.955 1.459 1.00 58.75 99 LYS A N 1
ATOM 777 C CA . LYS A 1 99 ? 2.678 -6.730 0.685 1.00 58.75 99 LYS A CA 1
ATOM 778 C C . LYS A 1 99 ? 3.522 -7.132 -0.528 1.00 58.75 99 LYS A C 1
ATOM 780 O O . LYS A 1 99 ? 4.492 -7.865 -0.371 1.00 58.75 99 LYS A O 1
ATOM 785 N N . ASN A 1 100 ? 3.187 -6.614 -1.713 1.00 62.78 100 ASN A N 1
ATOM 786 C CA . ASN A 1 100 ? 3.949 -6.804 -2.958 1.00 62.78 100 ASN A CA 1
ATOM 787 C C . ASN A 1 100 ? 4.075 -8.263 -3.446 1.00 62.78 100 ASN A C 1
ATOM 789 O O . ASN A 1 100 ? 5.102 -8.636 -4.014 1.00 62.78 100 ASN A O 1
ATOM 793 N N . CYS A 1 101 ? 3.037 -9.086 -3.261 1.00 72.75 101 CYS A N 1
ATOM 794 C CA . CYS A 1 101 ? 3.006 -10.429 -3.839 1.00 72.75 101 CYS A CA 1
ATOM 795 C C . CYS A 1 101 ? 3.109 -10.380 -5.370 1.00 72.75 101 CYS A C 1
ATOM 797 O O . CYS A 1 101 ? 2.398 -9.627 -6.043 1.00 72.75 101 CYS A O 1
ATOM 799 N N . ARG A 1 102 ? 3.999 -11.208 -5.924 1.00 76.94 102 ARG A N 1
ATOM 800 C CA . ARG A 1 102 ? 4.162 -11.375 -7.369 1.00 76.94 102 ARG A CA 1
ATOM 801 C C . ARG A 1 102 ? 3.164 -12.414 -7.858 1.00 76.94 102 ARG A C 1
ATOM 803 O O . ARG A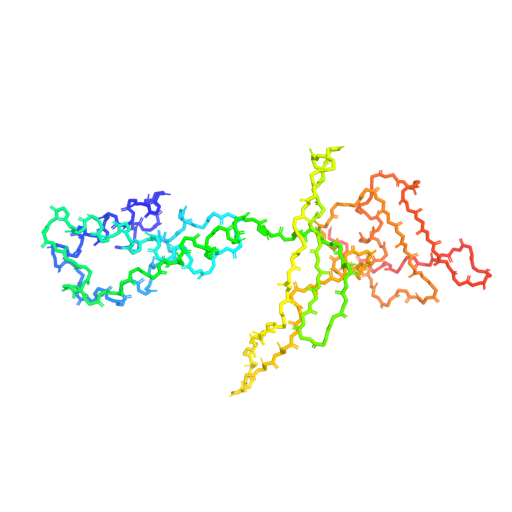 1 102 ? 3.097 -13.520 -7.328 1.00 76.94 102 ARG A O 1
ATOM 810 N N . VAL A 1 103 ? 2.395 -12.051 -8.876 1.00 81.94 103 VAL A N 1
ATOM 811 C CA . VAL A 1 103 ? 1.384 -12.931 -9.466 1.00 81.94 103 VAL A CA 1
ATOM 812 C C . VAL A 1 103 ? 1.522 -12.973 -10.983 1.00 81.94 103 VAL A C 1
ATOM 814 O O . VAL A 1 103 ? 1.912 -11.984 -11.608 1.00 81.94 103 VAL A O 1
ATOM 817 N N . VAL A 1 104 ? 1.177 -14.110 -11.581 1.00 84.69 104 VAL A N 1
ATOM 818 C CA . VAL A 1 104 ? 1.051 -14.287 -13.030 1.00 84.69 104 VAL A CA 1
ATOM 819 C C . VAL A 1 104 ? -0.421 -14.217 -13.398 1.00 84.69 104 VAL A C 1
ATOM 821 O O . VAL A 1 104 ? -1.248 -14.891 -12.791 1.00 84.69 104 VAL A O 1
ATOM 824 N N . ILE A 1 105 ? -0.754 -13.414 -14.405 1.00 87.69 105 ILE A N 1
ATOM 825 C CA . ILE A 1 105 ? -2.107 -13.379 -14.961 1.00 87.69 105 ILE A CA 1
ATOM 826 C C . ILE A 1 105 ? -2.290 -14.600 -15.865 1.00 87.69 105 ILE A C 1
ATOM 828 O O . ILE A 1 105 ? -1.585 -14.737 -16.862 1.00 87.69 105 ILE A O 1
ATOM 832 N N . ILE A 1 106 ? -3.256 -15.455 -15.529 1.00 89.94 106 ILE A N 1
ATOM 833 C CA . ILE A 1 106 ? -3.610 -16.656 -16.300 1.00 89.94 106 ILE A CA 1
ATOM 834 C C . ILE A 1 106 ? -4.683 -16.322 -17.336 1.00 89.94 106 ILE A C 1
ATOM 836 O O . ILE A 1 106 ? -4.579 -16.698 -18.501 1.00 89.94 106 ILE A O 1
ATOM 840 N N . ALA A 1 107 ? -5.717 -15.590 -16.920 1.00 89.19 107 ALA A N 1
ATOM 841 C CA . ALA A 1 107 ? -6.834 -15.231 -17.782 1.00 89.19 107 ALA A CA 1
ATOM 842 C C . ALA A 1 107 ? -7.388 -13.852 -17.427 1.00 89.19 107 ALA A C 1
ATOM 844 O O . ALA A 1 107 ? -7.474 -13.468 -16.258 1.00 89.19 107 ALA A O 1
ATOM 845 N N . THR A 1 108 ? -7.812 -13.110 -18.447 1.00 90.19 108 THR A N 1
ATOM 846 C CA . THR A 1 108 ? -8.427 -11.792 -18.294 1.00 90.19 108 THR A CA 1
ATOM 847 C C . THR A 1 108 ? -9.915 -11.859 -18.619 1.00 90.19 108 THR A C 1
ATOM 849 O O . THR A 1 108 ? -10.331 -12.322 -19.678 1.00 90.19 108 THR A O 1
ATOM 852 N N . GLY A 1 109 ? -10.741 -11.389 -17.687 1.00 87.38 109 GLY A N 1
ATOM 853 C CA . GLY A 1 109 ? -12.175 -11.203 -17.872 1.00 87.38 109 GLY A CA 1
ATOM 854 C C . GLY A 1 109 ? -12.575 -9.739 -17.694 1.00 87.38 109 GLY A C 1
ATOM 855 O O . GLY A 1 109 ? -11.795 -8.903 -17.246 1.00 87.38 109 GLY A O 1
ATOM 856 N N . GLN A 1 110 ? -13.830 -9.412 -18.017 1.00 85.31 110 GLN A N 1
ATOM 857 C CA . GLN A 1 110 ? -14.326 -8.028 -17.945 1.00 85.31 110 GLN A CA 1
ATOM 858 C C . GLN A 1 110 ? -14.498 -7.507 -16.507 1.00 85.31 110 GLN A C 1
ATOM 860 O O . GLN A 1 110 ? -14.504 -6.302 -16.277 1.00 85.31 110 GLN A O 1
ATOM 865 N N . ARG A 1 111 ? -14.705 -8.403 -15.535 1.00 85.31 111 ARG A N 1
ATOM 866 C CA . ARG A 1 111 ? -14.943 -8.050 -14.120 1.00 85.31 111 ARG A CA 1
ATOM 867 C C . ARG A 1 111 ? -13.987 -8.732 -13.149 1.00 85.31 111 ARG A C 1
ATOM 869 O O . ARG A 1 111 ? -13.884 -8.283 -12.010 1.00 85.31 111 ARG A O 1
ATOM 876 N N . LEU A 1 112 ? -13.342 -9.802 -13.601 1.00 88.50 112 LEU A N 1
ATOM 877 C CA . LEU A 1 112 ? -12.469 -10.670 -12.827 1.00 88.50 112 LEU A CA 1
ATOM 878 C C . LEU A 1 112 ? -11.208 -10.937 -13.649 1.00 88.50 112 LEU A C 1
ATOM 880 O O . LEU A 1 112 ? -11.304 -11.130 -14.862 1.00 88.50 112 LEU A O 1
ATOM 884 N N . ILE A 1 113 ? -10.056 -10.980 -12.994 1.00 90.00 113 ILE A N 1
ATOM 885 C CA . ILE A 1 113 ? -8.813 -11.522 -13.546 1.00 90.00 113 ILE A CA 1
ATOM 886 C C . ILE A 1 113 ? -8.471 -12.781 -12.764 1.00 90.00 113 ILE A C 1
ATOM 888 O O . ILE A 1 113 ? -8.603 -12.802 -11.545 1.00 90.00 113 ILE A O 1
ATOM 892 N N . THR A 1 114 ? -8.035 -13.814 -13.475 1.00 88.69 114 THR A N 1
ATOM 893 C CA . THR A 1 114 ? -7.504 -15.033 -12.862 1.00 88.69 114 THR A CA 1
ATOM 894 C C . THR A 1 114 ? -5.996 -14.896 -12.745 1.00 88.69 114 THR A C 1
ATOM 896 O O . THR A 1 114 ? -5.329 -14.612 -13.746 1.00 88.69 114 THR A O 1
ATOM 899 N N . VAL A 1 115 ? -5.464 -15.070 -11.541 1.00 88.12 115 VAL A N 1
ATOM 900 C CA . VAL A 1 115 ? -4.032 -15.005 -11.261 1.00 88.12 115 VAL A CA 1
ATOM 901 C C . VAL A 1 115 ? -3.554 -16.226 -10.489 1.00 88.12 115 VAL A C 1
ATOM 903 O O . VAL A 1 115 ? -4.319 -16.846 -9.757 1.00 88.12 115 VAL A O 1
ATOM 906 N N . CYS A 1 116 ? -2.263 -16.507 -10.598 1.00 84.44 116 CYS A N 1
ATOM 907 C CA . CYS A 1 116 ? -1.553 -17.488 -9.788 1.00 84.44 116 CYS A CA 1
ATOM 908 C C . CYS A 1 116 ? -0.380 -16.806 -9.071 1.00 84.44 116 CYS A C 1
ATOM 910 O O . CYS A 1 116 ? 0.262 -15.913 -9.630 1.00 84.44 116 CYS A O 1
ATOM 912 N N . ILE A 1 117 ? -0.131 -17.188 -7.817 1.00 80.31 117 ILE A N 1
ATOM 913 C CA . ILE A 1 117 ? 0.956 -16.640 -6.995 1.00 80.31 117 ILE A CA 1
ATOM 914 C C . ILE A 1 117 ? 2.284 -17.286 -7.397 1.00 80.31 117 ILE A C 1
ATOM 916 O O . ILE A 1 117 ? 2.375 -18.507 -7.515 1.00 80.31 117 ILE A O 1
ATOM 920 N N . ILE A 1 118 ? 3.324 -16.466 -7.559 1.00 74.75 118 ILE A N 1
ATOM 921 C CA . ILE A 1 118 ? 4.691 -16.943 -7.777 1.00 74.75 118 ILE A CA 1
ATOM 922 C C . ILE A 1 118 ? 5.326 -17.210 -6.409 1.00 74.75 118 ILE A C 1
ATOM 924 O O . ILE A 1 118 ? 5.750 -16.276 -5.729 1.00 74.75 118 ILE A O 1
ATOM 928 N N . ASN A 1 119 ? 5.405 -18.477 -6.005 1.00 66.94 119 ASN A N 1
ATOM 929 C CA . ASN A 1 119 ? 6.161 -18.876 -4.819 1.00 66.94 119 ASN A CA 1
ATOM 930 C C . ASN A 1 119 ? 7.639 -19.053 -5.199 1.00 66.94 119 ASN A C 1
ATOM 932 O O . ASN A 1 119 ? 7.993 -20.005 -5.885 1.00 66.94 119 ASN A O 1
ATOM 936 N N . GLU A 1 120 ? 8.523 -18.169 -4.728 1.00 56.50 120 GLU A N 1
ATOM 937 C CA . GLU A 1 120 ? 9.980 -18.285 -4.951 1.00 56.50 120 GLU A CA 1
ATOM 938 C C . GLU A 1 120 ? 10.622 -19.479 -4.210 1.00 56.50 120 GLU A C 1
ATOM 940 O O . GLU A 1 120 ? 11.805 -19.755 -4.401 1.00 56.50 120 GLU A O 1
ATOM 945 N N . HIS A 1 121 ? 9.868 -20.196 -3.364 1.00 52.22 121 HIS A N 1
ATOM 946 C CA . HIS A 1 121 ? 10.421 -21.190 -2.438 1.00 52.22 121 HIS A CA 1
ATOM 947 C C . HIS A 1 121 ? 9.965 -22.637 -2.618 1.00 52.22 121 HIS A C 1
ATOM 949 O O . HIS A 1 121 ? 10.332 -23.470 -1.794 1.00 52.22 121 HIS A O 1
ATOM 955 N N . ASP A 1 122 ? 9.243 -22.975 -3.687 1.00 47.28 122 ASP A N 1
ATOM 956 C CA . ASP A 1 122 ? 8.889 -24.373 -3.928 1.00 47.28 122 ASP A CA 1
ATOM 957 C C . ASP A 1 122 ? 9.102 -24.759 -5.398 1.00 47.28 122 ASP A C 1
ATOM 959 O O . ASP A 1 122 ? 8.338 -24.389 -6.281 1.00 47.28 122 ASP A O 1
ATOM 963 N N . ASN A 1 123 ? 10.165 -25.531 -5.656 1.00 47.38 123 ASN A N 1
ATOM 964 C CA . ASN A 1 123 ? 10.372 -26.263 -6.917 1.00 47.38 123 ASN A CA 1
ATOM 965 C C . ASN A 1 123 ? 9.398 -27.447 -7.056 1.00 47.38 123 ASN A C 1
ATOM 967 O O . ASN A 1 123 ? 9.520 -28.262 -7.970 1.00 47.38 123 ASN A O 1
ATOM 971 N N . THR A 1 124 ? 8.463 -27.579 -6.121 1.00 46.62 124 THR A N 1
ATOM 972 C CA . THR A 1 124 ? 7.389 -28.550 -6.180 1.00 46.62 124 THR A CA 1
ATOM 973 C C . THR A 1 124 ? 6.223 -27.880 -6.890 1.00 46.62 124 THR A C 1
ATOM 975 O O . THR A 1 124 ? 5.746 -26.843 -6.435 1.00 46.62 124 THR A O 1
ATOM 978 N N . GLU A 1 125 ? 5.773 -28.467 -8.003 1.00 47.56 125 GLU A N 1
ATOM 979 C CA . GLU A 1 125 ? 4.524 -28.147 -8.709 1.00 47.56 125 GLU A CA 1
ATOM 980 C C . GLU A 1 125 ? 3.311 -28.384 -7.785 1.00 47.56 125 GLU A C 1
ATOM 982 O O . GLU A 1 125 ? 2.466 -29.247 -8.015 1.00 47.56 125 GLU A O 1
ATOM 987 N N . SER A 1 126 ? 3.231 -27.655 -6.676 1.00 49.28 126 SER A N 1
ATOM 988 C CA . SER A 1 126 ? 1.991 -27.490 -5.949 1.00 49.28 126 SER A CA 1
ATOM 989 C C . SER A 1 126 ? 1.167 -26.531 -6.790 1.00 49.28 126 SER A C 1
ATOM 991 O O . SER A 1 126 ? 1.500 -25.360 -6.951 1.00 49.28 126 SER A O 1
ATOM 993 N N . ILE A 1 127 ? 0.140 -27.092 -7.421 1.00 50.31 127 ILE A N 1
ATOM 994 C CA . ILE A 1 127 ? -0.901 -26.368 -8.139 1.00 50.31 127 ILE A CA 1
ATOM 995 C C . ILE A 1 127 ? -1.444 -25.326 -7.159 1.00 50.31 127 ILE A C 1
ATOM 997 O O . ILE A 1 127 ? -2.217 -25.646 -6.258 1.00 50.31 127 ILE A O 1
ATOM 1001 N N . THR A 1 128 ? -0.962 -24.094 -7.263 1.00 58.59 128 THR A N 1
ATOM 1002 C CA . THR A 1 128 ? -1.547 -22.962 -6.564 1.00 58.59 128 THR A CA 1
ATOM 1003 C C . THR A 1 128 ? -2.908 -22.736 -7.199 1.00 58.59 128 THR A C 1
ATOM 1005 O O . THR A 1 128 ? -3.000 -22.532 -8.407 1.00 58.59 128 THR A O 1
ATOM 1008 N N . ASP A 1 129 ? -3.964 -22.844 -6.391 1.00 71.00 129 ASP A N 1
ATOM 1009 C CA . ASP A 1 129 ? -5.334 -22.633 -6.852 1.00 71.00 129 ASP A CA 1
ATOM 1010 C C . ASP A 1 129 ? -5.447 -21.303 -7.605 1.00 71.00 129 ASP A C 1
ATOM 1012 O O . ASP A 1 129 ? -4.993 -20.263 -7.120 1.00 71.00 129 ASP A O 1
ATOM 1016 N N . ASP A 1 130 ? -6.076 -21.347 -8.779 1.00 83.62 130 ASP A N 1
ATOM 1017 C CA . ASP A 1 130 ? -6.387 -20.171 -9.584 1.00 83.62 130 ASP A CA 1
ATOM 1018 C C . ASP A 1 130 ? -7.199 -19.167 -8.759 1.00 83.62 130 ASP A C 1
ATOM 1020 O O . ASP A 1 130 ? -8.282 -19.468 -8.247 1.00 83.62 130 ASP A O 1
ATOM 1024 N N . ILE A 1 131 ? -6.694 -17.940 -8.651 1.00 83.75 131 ILE A N 1
ATOM 1025 C CA . ILE A 1 131 ? -7.294 -16.912 -7.809 1.00 83.75 131 ILE A CA 1
ATOM 1026 C C . ILE A 1 131 ? -8.011 -15.871 -8.655 1.00 83.75 131 ILE A C 1
ATOM 1028 O O . ILE A 1 131 ? -7.439 -15.283 -9.571 1.00 83.75 131 ILE A O 1
ATOM 1032 N N . LEU A 1 132 ? -9.263 -15.581 -8.305 1.00 86.25 132 LEU A N 1
ATOM 1033 C CA . LEU A 1 132 ? -10.081 -14.582 -8.986 1.00 86.25 132 LEU A CA 1
ATOM 1034 C C . LEU A 1 132 ? -10.009 -13.230 -8.271 1.00 86.25 132 LEU A C 1
ATOM 1036 O O . LEU A 1 132 ? -10.503 -13.071 -7.158 1.00 86.25 132 LEU A O 1
ATOM 1040 N N . ILE A 1 133 ? -9.457 -12.226 -8.948 1.00 85.62 133 ILE A N 1
ATOM 1041 C CA . ILE A 1 133 ? -9.363 -10.849 -8.459 1.00 85.62 133 ILE A CA 1
ATOM 1042 C C . ILE A 1 133 ? -10.433 -9.984 -9.133 1.00 85.62 133 ILE A C 1
ATOM 1044 O O . ILE A 1 133 ? -10.413 -9.848 -10.359 1.00 85.62 133 ILE A O 1
ATOM 1048 N N . PRO A 1 134 ? -11.342 -9.343 -8.377 1.00 88.38 134 PRO A N 1
ATOM 1049 C CA . PRO A 1 134 ? -12.281 -8.372 -8.920 1.00 88.38 134 PRO A CA 1
ATOM 1050 C C . PRO A 1 134 ? -11.684 -6.966 -9.031 1.00 88.38 134 PRO A C 1
ATOM 1052 O O . PRO A 1 134 ? -10.675 -6.620 -8.417 1.00 88.38 134 PRO A O 1
ATOM 1055 N N . HIS A 1 135 ? -12.373 -6.102 -9.774 1.00 84.00 135 HIS A N 1
ATOM 1056 C CA . HIS A 1 135 ? -12.149 -4.664 -9.661 1.00 84.00 135 HIS A CA 1
ATOM 1057 C C . HIS A 1 135 ? -12.513 -4.166 -8.260 1.00 84.00 135 HIS A C 1
ATOM 1059 O O . HIS A 1 135 ? -13.661 -4.328 -7.835 1.00 84.00 135 HIS A O 1
ATOM 1065 N N . ILE A 1 136 ? -11.596 -3.444 -7.622 1.00 84.00 136 ILE A N 1
ATOM 1066 C CA . ILE A 1 136 ? -11.857 -2.709 -6.384 1.00 84.00 136 ILE A CA 1
ATOM 1067 C C . ILE A 1 136 ? -11.907 -1.203 -6.653 1.00 84.00 136 ILE A C 1
ATOM 1069 O O . ILE A 1 136 ? -11.372 -0.713 -7.653 1.00 84.00 136 ILE A O 1
ATOM 1073 N N . THR A 1 137 ? -12.583 -0.467 -5.775 1.00 83.06 137 THR A N 1
ATOM 1074 C CA . THR A 1 137 ? -12.674 0.994 -5.852 1.00 83.06 137 THR A CA 1
ATOM 1075 C C . THR A 1 137 ? -11.648 1.612 -4.914 1.00 83.06 137 THR A C 1
ATOM 1077 O O . THR A 1 137 ? -11.727 1.437 -3.704 1.00 83.06 137 THR A O 1
ATOM 1080 N N . PHE A 1 138 ? -10.706 2.355 -5.479 1.00 78.44 138 PHE A N 1
ATOM 1081 C CA . PHE A 1 138 ? -9.765 3.200 -4.760 1.00 78.44 138 PHE A CA 1
ATOM 1082 C C . PHE A 1 138 ? -10.371 4.587 -4.581 1.00 78.44 138 PHE A C 1
ATOM 1084 O O . PHE A 1 138 ? -10.915 5.155 -5.531 1.00 78.44 138 PHE A O 1
ATOM 1091 N N . THR A 1 139 ? -10.238 5.135 -3.380 1.00 84.31 139 THR A N 1
ATOM 1092 C CA . THR A 1 139 ? -10.793 6.436 -3.009 1.00 84.31 139 THR A CA 1
ATOM 1093 C C . THR A 1 139 ? -9.648 7.383 -2.688 1.00 84.31 139 THR A C 1
ATOM 1095 O O . THR A 1 139 ? -8.809 7.067 -1.851 1.00 84.31 139 THR A O 1
ATOM 1098 N N . ALA A 1 140 ? -9.610 8.542 -3.341 1.00 83.38 140 ALA A N 1
ATOM 1099 C CA . ALA A 1 140 ? -8.635 9.590 -3.068 1.00 83.38 140 ALA A CA 1
ATOM 1100 C C . ALA A 1 140 ? -9.352 10.917 -2.804 1.00 83.38 140 ALA A C 1
ATOM 1102 O O . ALA A 1 140 ? -10.072 11.430 -3.665 1.00 83.38 140 ALA A O 1
ATOM 1103 N N . SER A 1 141 ? -9.152 11.473 -1.611 1.00 87.06 141 SER A N 1
ATOM 1104 C CA . SER A 1 141 ? -9.631 12.813 -1.267 1.00 87.06 141 SER A CA 1
ATOM 1105 C C . SER A 1 141 ? -8.744 13.853 -1.938 1.00 87.06 141 SER A C 1
ATOM 1107 O O . SER A 1 141 ? -7.522 13.811 -1.805 1.00 87.06 141 SER A O 1
ATOM 1109 N N . LEU A 1 142 ? -9.349 14.773 -2.684 1.00 86.19 142 LEU A N 1
ATOM 1110 C CA . LEU A 1 142 ? -8.622 15.870 -3.313 1.00 86.19 142 LEU A CA 1
ATOM 1111 C C . LEU A 1 142 ? -8.531 17.058 -2.347 1.00 86.19 142 LEU A C 1
ATOM 1113 O O . LEU A 1 142 ? -9.235 17.123 -1.345 1.00 86.19 142 LEU A O 1
ATOM 1117 N N . HIS A 1 143 ? -7.673 18.030 -2.664 1.00 84.19 143 HIS A N 1
ATOM 1118 C CA . HIS A 1 143 ? -7.655 19.314 -1.948 1.00 84.19 143 HIS A CA 1
ATOM 1119 C C . HIS A 1 143 ? -8.929 20.142 -2.189 1.00 84.19 143 HIS A C 1
ATOM 1121 O O . HIS A 1 143 ? -9.213 21.081 -1.451 1.00 84.19 143 HIS A O 1
ATOM 1127 N N . SER A 1 144 ? -9.696 19.803 -3.229 1.00 83.25 144 SER A N 1
ATOM 1128 C CA . SER A 1 144 ? -11.062 20.285 -3.403 1.00 83.25 144 SER A CA 1
ATOM 1129 C C . SER A 1 144 ? -12.027 19.448 -2.557 1.00 83.25 144 SER A C 1
ATOM 1131 O O . SER A 1 144 ? -11.718 18.323 -2.186 1.00 83.25 144 SER A O 1
ATOM 1133 N N . SER A 1 145 ? -13.241 19.939 -2.303 1.00 87.81 145 SER A N 1
ATOM 1134 C CA . SER A 1 145 ? -14.302 19.198 -1.594 1.00 87.81 145 SER A CA 1
ATOM 1135 C C . SER A 1 145 ? -14.851 17.973 -2.355 1.00 87.81 145 SER A C 1
ATOM 1137 O O . SER A 1 145 ? -15.968 17.531 -2.099 1.00 87.81 145 SER A O 1
ATOM 1139 N N . HIS A 1 146 ? -14.096 17.440 -3.316 1.00 90.06 146 HIS A N 1
ATOM 1140 C CA . HIS A 1 146 ? -14.466 16.304 -4.146 1.00 90.06 146 HIS A CA 1
ATOM 1141 C C . HIS A 1 146 ? -13.611 15.084 -3.801 1.00 90.06 146 HIS A C 1
ATOM 1143 O O . HIS A 1 146 ? -12.434 15.185 -3.450 1.00 90.06 146 HIS A O 1
ATOM 1149 N N . THR A 1 147 ? -14.203 13.910 -3.990 1.00 89.81 147 THR A N 1
ATOM 1150 C CA . THR A 1 147 ? -13.538 12.621 -3.806 1.00 89.81 147 THR A CA 1
ATOM 1151 C C . THR A 1 147 ? -13.425 11.914 -5.149 1.00 89.81 147 THR A C 1
ATOM 1153 O O . THR A 1 147 ? -14.420 11.742 -5.855 1.00 89.81 147 THR A O 1
ATOM 1156 N N . LEU A 1 148 ? -12.214 11.492 -5.512 1.00 90.06 148 LEU A N 1
ATOM 1157 C CA . LEU A 1 148 ? -11.963 10.705 -6.711 1.00 90.06 148 LEU A CA 1
ATOM 1158 C C . LEU A 1 148 ? -12.143 9.221 -6.394 1.00 90.06 148 LEU A C 1
ATOM 1160 O O . LEU A 1 148 ? -11.482 8.682 -5.509 1.00 90.06 148 LEU A O 1
ATOM 1164 N N . LEU A 1 149 ? -13.014 8.563 -7.156 1.00 90.75 149 LEU A N 1
ATOM 1165 C CA . LEU A 1 149 ? -13.224 7.120 -7.101 1.00 90.75 149 LEU A CA 1
ATOM 1166 C C . LEU A 1 149 ? -12.642 6.484 -8.364 1.00 90.75 149 LEU A C 1
ATOM 1168 O O . LEU A 1 149 ? -13.055 6.808 -9.478 1.00 90.75 149 LEU A O 1
ATOM 1172 N N . ARG A 1 150 ? -11.690 5.566 -8.205 1.00 88.44 150 ARG A N 1
ATOM 1173 C CA . ARG A 1 150 ? -11.072 4.823 -9.307 1.00 88.44 150 ARG A CA 1
ATOM 1174 C C . ARG A 1 150 ? -11.350 3.337 -9.149 1.00 88.44 150 ARG A C 1
ATOM 1176 O O . ARG A 1 150 ? -10.863 2.716 -8.215 1.00 88.44 150 ARG A O 1
ATOM 1183 N N . ARG A 1 151 ? -12.071 2.743 -10.099 1.00 87.19 151 ARG A N 1
ATOM 1184 C CA . ARG A 1 151 ? -12.349 1.303 -10.115 1.00 87.19 151 ARG A CA 1
ATOM 1185 C C . ARG A 1 151 ? -11.346 0.567 -11.007 1.00 87.19 151 ARG A C 1
ATOM 1187 O O . ARG A 1 151 ? -11.396 0.709 -12.223 1.00 87.19 151 ARG A O 1
ATOM 1194 N N . GLN A 1 152 ? -10.454 -0.231 -10.427 1.00 89.38 152 GLN A N 1
ATOM 1195 C CA . GLN A 1 152 ? -9.396 -0.957 -11.149 1.00 89.38 152 GLN A CA 1
ATOM 1196 C C . GLN A 1 152 ? -9.067 -2.285 -10.451 1.00 89.38 152 GLN A C 1
ATOM 1198 O O . GLN A 1 152 ? -9.423 -2.477 -9.289 1.00 89.38 152 GLN A O 1
ATOM 1203 N N . PHE A 1 153 ? -8.394 -3.201 -11.147 1.00 86.50 153 PHE A N 1
ATOM 1204 C CA . PHE A 1 153 ? -7.800 -4.359 -10.480 1.00 86.50 153 PHE A CA 1
ATOM 1205 C C . PHE A 1 153 ? -6.651 -3.890 -9.572 1.00 86.50 153 PHE A C 1
ATOM 1207 O O . PHE A 1 153 ? -5.892 -3.009 -9.985 1.00 86.50 153 PHE A O 1
ATOM 1214 N N . PRO A 1 154 ? -6.501 -4.443 -8.357 1.00 84.25 154 PRO A N 1
ATOM 1215 C CA . PRO A 1 154 ? -5.398 -4.135 -7.447 1.00 84.25 154 PRO A CA 1
ATOM 1216 C C . PRO A 1 154 ? -4.084 -4.800 -7.891 1.00 84.25 154 PRO A C 1
ATOM 1218 O O . PRO A 1 154 ? -3.440 -5.505 -7.125 1.00 84.25 154 PRO A O 1
ATOM 1221 N N . LEU A 1 155 ? -3.699 -4.604 -9.152 1.00 81.44 155 LEU A N 1
ATOM 1222 C CA . LEU A 1 155 ? -2.495 -5.159 -9.760 1.00 81.44 155 LEU A CA 1
ATOM 1223 C C . LEU A 1 155 ? -1.696 -4.035 -10.420 1.00 81.44 155 LEU A C 1
ATOM 1225 O O . LEU A 1 155 ? -2.270 -3.131 -11.030 1.00 81.44 155 LEU A O 1
ATOM 1229 N N . ALA A 1 156 ? -0.373 -4.124 -10.335 1.00 81.06 156 ALA A N 1
ATOM 1230 C CA . ALA A 1 156 ? 0.551 -3.276 -11.076 1.00 81.06 156 ALA A CA 1
ATOM 1231 C C . ALA A 1 156 ? 1.493 -4.165 -11.905 1.00 81.06 156 ALA A C 1
ATOM 1233 O O . ALA A 1 156 ? 1.924 -5.208 -11.407 1.00 81.06 156 ALA A O 1
ATOM 1234 N N . PRO A 1 157 ? 1.825 -3.792 -13.156 1.00 75.62 157 PRO A N 1
ATOM 1235 C CA . PRO A 1 157 ? 2.848 -4.491 -13.925 1.00 75.62 157 PRO A CA 1
ATOM 1236 C C . PRO A 1 157 ? 4.174 -4.523 -13.158 1.00 75.62 157 PRO A C 1
ATOM 1238 O O . PRO A 1 157 ? 4.679 -3.479 -12.756 1.00 75.62 157 PRO A O 1
ATOM 1241 N N . ALA A 1 158 ? 4.736 -5.717 -12.964 1.00 70.75 158 ALA A N 1
ATOM 1242 C CA . ALA A 1 158 ? 5.977 -5.910 -12.207 1.00 70.75 158 ALA A CA 1
ATOM 1243 C C . ALA A 1 158 ? 7.227 -6.082 -13.095 1.00 70.75 158 ALA A C 1
ATOM 1245 O O . ALA A 1 158 ? 8.340 -6.091 -12.581 1.00 70.75 158 ALA A O 1
ATOM 1246 N N . TYR A 1 159 ? 7.063 -6.221 -14.418 1.00 62.91 159 TYR A N 1
ATOM 1247 C CA . TYR A 1 159 ? 8.170 -6.470 -15.356 1.00 62.91 159 TYR A CA 1
ATOM 1248 C C . TYR A 1 159 ? 8.868 -5.188 -15.838 1.00 62.91 159 TYR A C 1
ATOM 1250 O O . TYR A 1 159 ? 10.009 -5.235 -16.288 1.00 62.91 159 TYR A O 1
ATOM 1258 N N . THR A 1 160 ? 8.198 -4.039 -15.740 1.00 64.06 160 THR A N 1
ATOM 1259 C CA . THR A 1 160 ? 8.743 -2.723 -16.095 1.00 64.06 160 THR A CA 1
ATOM 1260 C C . THR A 1 160 ? 8.345 -1.723 -15.031 1.00 64.06 160 THR A C 1
ATOM 1262 O O . THR A 1 160 ? 7.160 -1.554 -14.751 1.00 64.06 160 THR A O 1
ATOM 1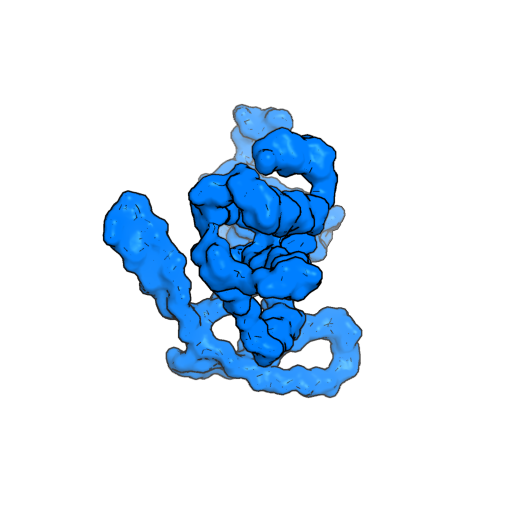265 N N . THR A 1 161 ? 9.325 -1.023 -14.481 1.00 68.00 161 THR A N 1
ATOM 1266 C CA . THR A 1 161 ? 9.114 0.094 -13.562 1.00 68.00 161 THR A CA 1
ATOM 1267 C C . THR A 1 161 ? 9.653 1.375 -14.200 1.00 68.00 161 THR A C 1
ATOM 1269 O O . THR A 1 161 ? 10.506 1.326 -15.089 1.00 68.00 161 THR A O 1
ATOM 1272 N N . MET A 1 162 ? 9.122 2.530 -13.805 1.00 69.62 162 MET A N 1
ATOM 1273 C CA . MET A 1 162 ? 9.660 3.820 -14.243 1.00 69.62 162 MET A CA 1
ATOM 1274 C C . MET A 1 162 ? 10.833 4.224 -13.355 1.00 69.62 162 MET A C 1
ATOM 1276 O O . MET A 1 162 ? 10.816 3.914 -12.172 1.00 69.62 162 MET A O 1
ATOM 1280 N N . PHE A 1 163 ? 11.783 5.004 -13.883 1.00 68.56 163 PHE A N 1
ATOM 1281 C CA . PHE A 1 163 ? 12.977 5.473 -13.156 1.00 68.56 163 PHE A CA 1
ATOM 1282 C C . PHE A 1 163 ? 12.703 5.948 -11.717 1.00 68.56 163 PHE A C 1
ATOM 1284 O O . PHE A 1 163 ? 13.410 5.565 -10.792 1.00 68.56 163 PHE A O 1
ATOM 1291 N N . ASN A 1 164 ? 11.643 6.738 -11.518 1.00 67.38 164 ASN A N 1
ATOM 1292 C CA . ASN A 1 164 ? 11.284 7.282 -10.203 1.00 67.38 164 ASN A CA 1
ATOM 1293 C C . ASN A 1 164 ? 10.719 6.219 -9.245 1.00 67.38 164 ASN A C 1
ATOM 1295 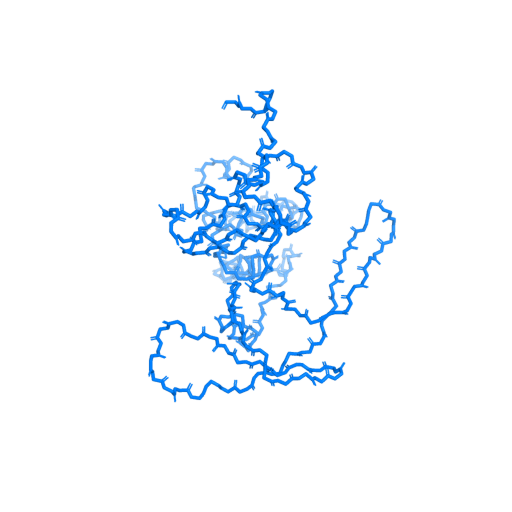O O . ASN A 1 164 ? 10.808 6.362 -8.032 1.00 67.38 164 ASN A O 1
ATOM 1299 N N . SER A 1 165 ? 10.121 5.161 -9.785 1.00 64.94 165 SER A N 1
ATOM 1300 C CA . SER A 1 165 ? 9.537 4.056 -9.025 1.00 64.94 165 SER A CA 1
ATOM 1301 C C . SER A 1 165 ? 10.565 2.971 -8.681 1.00 64.94 165 SER A C 1
ATOM 1303 O O . SER A 1 165 ? 10.276 2.127 -7.839 1.00 64.94 165 SER A O 1
ATOM 1305 N N . CYS A 1 166 ? 11.759 2.987 -9.290 1.00 64.69 166 CYS A N 1
ATOM 1306 C CA . CYS A 1 166 ? 12.877 2.116 -8.905 1.00 64.69 166 CYS A CA 1
ATOM 1307 C C . CYS A 1 166 ? 13.655 2.631 -7.688 1.00 64.69 166 CYS A C 1
ATOM 1309 O O . CYS A 1 166 ? 14.523 1.920 -7.185 1.00 64.69 166 CYS A O 1
ATOM 1311 N N . GLN A 1 167 ? 13.414 3.872 -7.255 1.00 65.38 167 GLN A N 1
ATOM 1312 C CA . GLN A 1 167 ? 14.208 4.505 -6.210 1.00 65.38 167 GLN A CA 1
ATOM 1313 C C . GLN A 1 167 ? 14.056 3.743 -4.885 1.00 65.38 167 GLN A C 1
ATOM 1315 O O . GLN A 1 167 ? 12.968 3.676 -4.319 1.00 65.38 167 GLN A O 1
ATOM 1320 N N . GLY A 1 168 ? 15.161 3.179 -4.391 1.00 66.56 168 GLY A N 1
ATOM 1321 C CA . GLY A 1 168 ? 15.177 2.391 -3.152 1.00 66.56 168 GLY A CA 1
ATOM 1322 C C . GLY A 1 168 ? 14.886 0.897 -3.332 1.00 66.56 168 GLY A C 1
ATOM 1323 O O . GLY A 1 168 ? 14.784 0.188 -2.334 1.00 66.56 168 GLY A O 1
ATOM 1324 N N . LEU A 1 169 ? 14.782 0.405 -4.570 1.00 68.81 169 LEU A N 1
ATOM 1325 C CA . LEU A 1 169 ? 14.755 -1.030 -4.864 1.00 68.81 169 LEU A CA 1
ATOM 1326 C C . LEU A 1 169 ? 16.175 -1.547 -5.120 1.00 68.81 169 LEU A C 1
ATOM 1328 O O . LEU A 1 169 ? 16.981 -0.872 -5.754 1.00 68.81 169 LEU A O 1
ATOM 1332 N N . THR A 1 170 ? 16.472 -2.766 -4.676 1.00 71.38 170 THR A N 1
ATOM 1333 C CA . THR A 1 170 ? 17.655 -3.517 -5.124 1.00 71.38 170 THR A CA 1
ATOM 1334 C C . THR A 1 170 ? 17.228 -4.436 -6.264 1.00 71.38 170 THR A C 1
ATOM 1336 O O . THR A 1 170 ? 16.254 -5.174 -6.116 1.00 71.38 170 THR A O 1
ATOM 1339 N N . LEU A 1 171 ? 17.908 -4.359 -7.412 1.00 72.75 171 LEU A N 1
ATOM 1340 C CA . LEU A 1 171 ? 17.564 -5.121 -8.615 1.00 72.75 171 LEU A CA 1
ATOM 1341 C C . LEU A 1 171 ? 18.721 -6.050 -8.996 1.00 72.75 171 LEU A C 1
ATOM 1343 O O . LEU A 1 171 ? 19.853 -5.595 -9.167 1.00 72.75 171 LEU A O 1
ATOM 1347 N N . ASP A 1 172 ? 18.431 -7.337 -9.192 1.00 77.75 172 ASP A N 1
ATOM 1348 C CA . ASP A 1 172 ? 19.445 -8.311 -9.621 1.00 77.75 172 ASP A CA 1
ATOM 1349 C C . ASP A 1 172 ? 19.940 -8.020 -11.039 1.00 77.75 172 ASP A C 1
ATOM 1351 O O . ASP A 1 172 ? 21.142 -8.076 -11.303 1.00 77.75 172 ASP A O 1
ATOM 1355 N N . ALA A 1 173 ? 19.012 -7.669 -11.933 1.00 79.81 173 ALA A N 1
ATOM 1356 C CA . ALA A 1 173 ? 19.269 -7.248 -13.302 1.00 79.81 173 ALA A CA 1
ATOM 1357 C C . ALA A 1 173 ? 18.246 -6.205 -13.763 1.00 79.81 173 ALA A C 1
ATOM 1359 O O . ALA A 1 173 ? 17.115 -6.165 -13.276 1.00 79.81 173 ALA A O 1
ATOM 1360 N N . VAL A 1 174 ? 18.643 -5.360 -14.717 1.00 81.50 174 VAL A N 1
ATOM 1361 C CA . VAL A 1 174 ? 17.808 -4.273 -15.238 1.00 81.50 174 VAL A CA 1
ATOM 1362 C C . VAL A 1 174 ? 17.929 -4.151 -16.757 1.00 81.50 174 VAL A C 1
ATOM 1364 O O . VAL A 1 174 ? 19.023 -4.146 -17.320 1.00 81.50 174 VAL A O 1
ATOM 1367 N N . GLY A 1 175 ? 16.784 -4.026 -17.427 1.00 85.94 175 GLY A N 1
ATOM 1368 C CA . GLY A 1 175 ? 16.690 -3.559 -18.807 1.00 85.94 175 GLY A CA 1
ATOM 1369 C C . GLY A 1 175 ? 16.256 -2.096 -18.816 1.00 85.94 175 GLY A C 1
ATOM 1370 O O . GLY A 1 175 ? 15.224 -1.767 -18.235 1.00 85.94 175 GLY A O 1
ATOM 1371 N N . ILE A 1 176 ? 17.031 -1.216 -19.446 1.00 86.00 176 ILE A N 1
ATOM 1372 C CA . ILE A 1 176 ? 16.741 0.219 -19.533 1.00 86.00 176 ILE A CA 1
ATOM 1373 C C . ILE A 1 176 ? 16.473 0.575 -20.991 1.00 86.00 176 ILE A C 1
ATOM 1375 O O . ILE A 1 176 ? 17.358 0.457 -21.836 1.00 86.00 176 ILE A O 1
ATOM 1379 N N . ASP A 1 177 ? 15.261 1.041 -21.276 1.00 86.00 177 ASP A N 1
ATOM 1380 C CA . ASP A 1 177 ? 14.894 1.568 -22.588 1.00 86.00 177 ASP A CA 1
ATOM 1381 C C . ASP A 1 177 ? 15.168 3.078 -22.652 1.00 86.00 177 ASP A C 1
ATOM 1383 O O . ASP A 1 177 ? 14.512 3.872 -21.976 1.00 86.00 177 ASP A O 1
ATOM 1387 N N . LEU A 1 178 ? 16.158 3.460 -23.461 1.00 86.50 178 LEU A N 1
ATOM 1388 C CA . LEU A 1 178 ? 16.553 4.838 -23.754 1.00 86.50 178 LEU A CA 1
ATOM 1389 C C . LEU A 1 178 ? 16.301 5.210 -25.219 1.00 86.50 178 LEU A C 1
ATOM 1391 O O . LEU A 1 178 ? 16.873 6.178 -25.718 1.00 86.50 178 LEU A O 1
ATOM 1395 N N . THR A 1 179 ? 15.415 4.494 -25.920 1.00 85.31 179 THR A N 1
ATOM 1396 C CA . THR A 1 179 ? 14.946 4.905 -27.258 1.00 85.31 179 THR A CA 1
ATOM 1397 C C . THR A 1 179 ? 14.353 6.316 -27.253 1.00 85.31 179 THR A C 1
ATOM 1399 O O . THR A 1 179 ? 14.345 6.997 -28.279 1.00 85.31 179 THR A O 1
ATOM 1402 N N . ARG A 1 180 ? 13.887 6.778 -26.086 1.00 80.75 180 ARG A N 1
ATOM 1403 C CA . ARG A 1 180 ? 13.593 8.180 -25.788 1.00 80.75 180 ARG A CA 1
ATOM 1404 C C . ARG A 1 180 ? 14.557 8.694 -24.715 1.00 80.75 180 ARG A C 1
ATOM 1406 O O . ARG A 1 180 ? 14.795 7.982 -23.739 1.00 80.75 180 ARG A O 1
ATOM 1413 N N . PRO A 1 181 ? 15.077 9.927 -24.851 1.00 75.12 181 PRO A N 1
ATOM 1414 C CA . PRO A 1 181 ? 16.020 10.473 -23.888 1.00 75.12 181 PRO A CA 1
ATOM 1415 C C . PRO A 1 181 ? 15.368 10.656 -22.516 1.00 75.12 181 PRO A C 1
ATOM 1417 O O . PRO A 1 181 ? 14.190 11.005 -22.397 1.00 75.12 181 PRO A O 1
ATOM 1420 N N . VAL A 1 182 ? 16.171 10.443 -21.476 1.00 76.25 182 VAL A N 1
ATOM 1421 C CA . VAL A 1 182 ? 15.776 10.644 -20.081 1.00 76.25 182 VAL A CA 1
ATOM 1422 C C . VAL A 1 182 ? 15.487 12.125 -19.852 1.00 76.25 182 VAL A C 1
ATOM 1424 O O . VAL A 1 182 ? 16.279 12.987 -20.228 1.00 76.25 182 VAL A O 1
ATOM 1427 N N . PHE A 1 183 ? 14.331 12.422 -19.261 1.00 69.38 183 PHE A N 1
ATOM 1428 C CA . PHE A 1 183 ? 13.820 13.789 -19.177 1.00 69.38 183 PHE A CA 1
ATOM 1429 C C . PHE A 1 183 ? 14.258 14.524 -17.907 1.00 69.38 183 PHE A C 1
ATOM 1431 O O . PHE A 1 183 ? 14.212 15.751 -17.880 1.00 69.38 183 PHE A O 1
ATOM 1438 N N . SER A 1 184 ? 14.636 13.803 -16.844 1.00 70.75 184 SER A N 1
ATOM 1439 C CA . SER A 1 184 ? 15.050 14.401 -15.571 1.00 70.75 184 SER A CA 1
ATOM 1440 C C . SER A 1 184 ? 16.433 13.955 -15.127 1.00 70.75 184 SER A C 1
ATOM 1442 O O . SER A 1 184 ? 16.915 12.863 -15.427 1.00 70.75 184 SER A O 1
ATOM 1444 N N . HIS A 1 185 ? 17.053 14.838 -14.357 1.00 74.44 185 HIS A N 1
ATOM 1445 C CA . HIS A 1 185 ? 18.343 14.623 -13.736 1.00 74.44 185 HIS A CA 1
ATOM 1446 C C . HIS A 1 185 ? 18.365 13.408 -12.812 1.00 74.44 185 HIS A C 1
ATOM 1448 O O . HIS A 1 185 ? 17.390 13.120 -12.120 1.00 74.44 185 HIS A O 1
ATOM 1454 N N . GLY A 1 186 ? 19.496 12.704 -12.802 1.00 74.00 186 GLY A N 1
ATOM 1455 C CA . GLY A 1 186 ? 19.750 11.615 -11.866 1.00 74.00 186 GLY A CA 1
ATOM 1456 C C . GLY A 1 186 ? 18.970 10.336 -12.159 1.00 74.00 186 GLY A C 1
ATOM 1457 O O . GLY A 1 186 ? 19.372 9.296 -11.673 1.00 74.00 186 GLY A O 1
ATOM 1458 N N . GLN A 1 187 ? 17.941 10.348 -13.012 1.00 78.88 187 GLN A N 1
ATOM 1459 C CA . GLN A 1 187 ? 17.115 9.170 -13.309 1.00 78.88 187 GLN A CA 1
ATOM 1460 C C . GLN A 1 187 ? 17.922 7.984 -13.850 1.00 78.88 187 GLN A C 1
ATOM 1462 O O . GLN A 1 187 ? 17.795 6.869 -13.345 1.00 78.88 187 GLN A O 1
ATOM 1467 N N . LEU A 1 188 ? 18.789 8.222 -14.841 1.00 81.62 188 LEU A N 1
ATOM 1468 C CA . LEU A 1 188 ? 19.649 7.172 -15.392 1.00 81.62 188 LEU A CA 1
ATOM 1469 C C . LEU A 1 188 ? 20.631 6.646 -14.339 1.00 81.62 188 LEU A C 1
ATOM 1471 O O . LEU A 1 188 ? 20.843 5.440 -14.232 1.00 81.62 188 LEU A O 1
ATOM 1475 N N . TYR A 1 189 ? 21.202 7.554 -13.546 1.00 80.88 189 TYR A N 1
ATOM 1476 C CA . TYR A 1 189 ? 22.097 7.202 -12.451 1.00 80.88 189 TYR A CA 1
ATOM 1477 C C . TYR A 1 189 ? 21.384 6.373 -11.377 1.00 80.88 189 TYR A C 1
ATOM 1479 O O . TYR A 1 189 ? 21.905 5.339 -10.985 1.00 80.88 189 TYR A O 1
ATOM 1487 N N . THR A 1 190 ? 20.182 6.769 -10.957 1.00 78.50 190 THR A N 1
ATOM 1488 C CA . THR A 1 190 ? 19.358 6.053 -9.979 1.00 78.50 190 THR A CA 1
ATOM 1489 C C . THR A 1 190 ? 19.038 4.644 -10.461 1.00 78.50 190 THR A C 1
ATOM 1491 O O . THR A 1 190 ? 19.229 3.697 -9.716 1.00 78.50 190 THR A O 1
ATOM 1494 N N . ALA A 1 191 ? 18.628 4.453 -11.717 1.00 76.88 191 ALA A N 1
ATOM 1495 C CA . ALA A 1 191 ? 18.372 3.101 -12.221 1.00 76.88 191 ALA A CA 1
ATOM 1496 C C . ALA A 1 191 ? 19.635 2.221 -12.252 1.00 76.88 191 ALA A C 1
ATOM 1498 O O . ALA A 1 191 ? 19.564 1.034 -11.940 1.00 76.88 191 ALA A O 1
ATOM 1499 N N . LEU A 1 192 ? 20.790 2.790 -12.609 1.00 80.00 192 LEU A N 1
ATOM 1500 C CA . LEU A 1 192 ? 22.057 2.058 -12.703 1.00 80.00 192 LEU A CA 1
ATOM 1501 C C . LEU A 1 192 ? 22.792 1.895 -11.366 1.00 80.00 192 LEU A C 1
ATOM 1503 O O . LEU A 1 192 ? 23.680 1.055 -11.276 1.00 80.00 192 LEU A O 1
ATOM 1507 N N . SER A 1 193 ? 22.474 2.670 -10.331 1.00 80.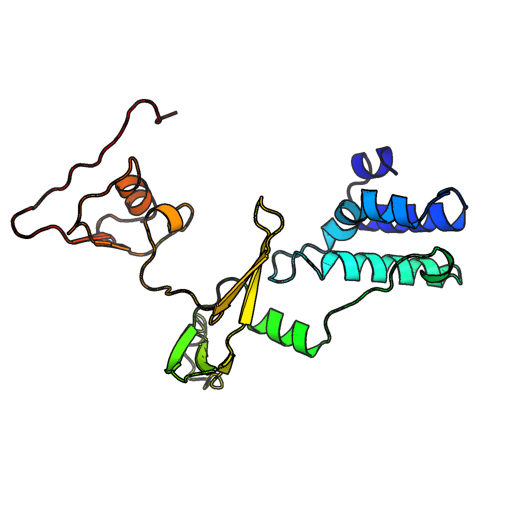81 193 SER A N 1
ATOM 1508 C CA . SER A 1 193 ? 23.097 2.524 -9.008 1.00 80.81 193 SER A CA 1
ATOM 1509 C C . SER A 1 193 ? 22.521 1.351 -8.211 1.00 80.81 193 SER A C 1
ATOM 1511 O O . SER A 1 193 ? 23.125 0.919 -7.232 1.00 80.81 193 SER A O 1
ATOM 1513 N N . HIS A 1 194 ? 21.374 0.819 -8.638 1.00 75.56 194 HIS A N 1
ATOM 1514 C CA . HIS A 1 194 ? 20.648 -0.250 -7.955 1.00 75.56 194 HIS A CA 1
ATOM 1515 C C . HIS A 1 194 ? 21.038 -1.673 -8.395 1.00 75.56 194 HIS A C 1
ATOM 1517 O O . HIS A 1 194 ? 20.468 -2.634 -7.879 1.00 75.56 194 HIS A O 1
ATOM 1523 N N . ILE A 1 195 ? 22.014 -1.814 -9.302 1.00 79.19 195 ILE A N 1
ATOM 1524 C CA . ILE A 1 195 ? 22.571 -3.105 -9.740 1.00 79.19 195 ILE A CA 1
ATOM 1525 C C . ILE A 1 195 ? 23.965 -3.341 -9.153 1.00 79.19 195 ILE A C 1
ATOM 1527 O O . ILE A 1 195 ? 24.783 -2.427 -9.042 1.00 79.19 195 ILE A O 1
ATOM 1531 N N . HIS A 1 196 ? 24.272 -4.599 -8.840 1.00 78.81 196 HIS A N 1
ATOM 1532 C CA . HIS A 1 196 ? 25.569 -4.975 -8.268 1.00 78.81 196 HIS A CA 1
ATOM 1533 C C . HIS A 1 196 ? 26.694 -5.092 -9.308 1.00 78.81 196 HIS A C 1
ATOM 1535 O O . HIS A 1 196 ? 27.859 -4.835 -9.000 1.00 78.81 196 HIS A O 1
ATOM 1541 N N . HIS A 1 197 ? 26.361 -5.452 -10.551 1.00 82.50 197 HIS A N 1
ATOM 1542 C CA . HIS A 1 197 ? 27.333 -5.655 -11.623 1.00 82.50 197 HIS A CA 1
ATOM 1543 C C . HIS A 1 197 ? 26.877 -5.007 -12.927 1.00 82.50 197 HIS A C 1
ATOM 1545 O O . HIS A 1 197 ? 25.714 -5.094 -13.312 1.00 82.50 197 HIS A O 1
ATOM 1551 N N . ARG A 1 198 ? 27.824 -4.411 -13.665 1.00 81.50 198 ARG A N 1
ATOM 1552 C CA . ARG A 1 198 ? 27.548 -3.781 -14.970 1.00 81.50 198 ARG A CA 1
ATOM 1553 C C . ARG A 1 198 ? 26.993 -4.765 -16.001 1.00 81.50 198 ARG A C 1
ATOM 1555 O O . ARG A 1 198 ? 26.207 -4.362 -16.846 1.00 81.50 198 ARG A O 1
ATOM 1562 N N . SER A 1 199 ? 27.378 -6.039 -15.919 1.00 86.38 199 SER A N 1
ATOM 1563 C CA . SER A 1 199 ? 26.878 -7.118 -16.782 1.00 86.38 199 SER A CA 1
ATOM 1564 C C . SER A 1 199 ? 25.391 -7.412 -16.595 1.00 86.38 199 SER A C 1
ATOM 1566 O O . SER A 1 199 ? 24.800 -8.073 -17.441 1.00 86.38 199 SER A O 1
ATOM 1568 N N . HIS A 1 200 ? 24.787 -6.945 -15.502 1.00 85.38 200 HIS A N 1
ATOM 1569 C CA . HIS A 1 200 ? 23.368 -7.134 -15.222 1.00 85.38 200 HIS A CA 1
ATOM 1570 C C . HIS A 1 200 ? 22.504 -5.978 -15.750 1.00 85.38 200 HIS A C 1
ATOM 1572 O O . HIS A 1 200 ? 21.284 -6.023 -15.616 1.00 85.38 200 HIS A O 1
ATOM 1578 N N . ALA A 1 201 ? 23.114 -4.953 -16.359 1.00 86.31 201 ALA A N 1
ATOM 1579 C CA . ALA A 1 201 ? 22.399 -3.928 -17.108 1.00 86.31 201 ALA A CA 1
ATOM 1580 C C . ALA A 1 201 ? 22.394 -4.246 -18.603 1.00 86.31 201 ALA A C 1
ATOM 1582 O O . ALA A 1 201 ? 23.441 -4.442 -19.219 1.00 86.31 201 ALA A O 1
ATOM 1583 N N . CYS A 1 202 ? 21.211 -4.181 -19.203 1.00 87.38 202 CYS A N 1
ATOM 1584 C CA . CYS A 1 202 ? 21.038 -4.082 -20.643 1.00 87.38 202 CYS A CA 1
ATOM 1585 C C . CYS A 1 202 ? 20.427 -2.715 -20.963 1.00 87.38 202 CYS A C 1
ATOM 1587 O O . CYS A 1 202 ? 19.398 -2.357 -20.393 1.00 87.38 202 CYS A O 1
ATOM 1589 N N . VAL A 1 203 ? 21.057 -1.939 -21.846 1.00 87.44 203 VAL A N 1
ATOM 1590 C CA . VAL A 1 203 ? 20.575 -0.607 -22.239 1.00 87.44 203 VAL A CA 1
ATOM 1591 C C . VAL A 1 203 ? 20.225 -0.627 -23.720 1.00 87.44 203 VAL A C 1
ATOM 1593 O O . VAL A 1 203 ? 21.080 -0.917 -24.556 1.00 87.44 203 VAL A O 1
ATOM 1596 N N . LEU A 1 204 ? 18.974 -0.312 -24.040 1.00 87.88 204 LEU A N 1
ATOM 1597 C CA . LEU A 1 204 ? 18.496 -0.148 -25.406 1.00 87.88 204 LEU A CA 1
ATOM 1598 C C . LEU A 1 204 ? 18.603 1.328 -25.801 1.00 87.88 204 LEU A C 1
ATOM 1600 O O . LEU A 1 204 ? 18.007 2.182 -25.151 1.00 87.88 204 LEU A O 1
ATOM 1604 N N . LEU A 1 205 ? 19.353 1.621 -26.861 1.00 88.44 205 LEU A N 1
ATOM 1605 C CA . LEU A 1 205 ? 19.562 2.973 -27.387 1.00 88.44 205 LEU A CA 1
ATOM 1606 C C . LEU A 1 205 ? 18.802 3.187 -28.709 1.00 88.44 205 LEU A C 1
ATOM 1608 O O . LEU A 1 205 ? 18.409 2.210 -29.358 1.00 88.44 205 LEU A O 1
ATOM 1612 N N . PRO A 1 206 ? 18.599 4.449 -29.135 1.00 87.25 206 PRO A N 1
ATOM 1613 C CA . PRO A 1 206 ? 18.118 4.758 -30.476 1.00 87.25 206 PRO A CA 1
ATOM 1614 C C . PRO A 1 206 ? 19.029 4.160 -31.558 1.00 87.25 206 PRO A C 1
ATOM 1616 O O . PRO A 1 206 ? 20.230 3.973 -31.364 1.00 87.25 206 PRO A O 1
ATOM 1619 N N . GLN A 1 207 ? 18.460 3.865 -32.729 1.00 82.94 207 GLN A N 1
ATOM 1620 C CA . GLN A 1 207 ? 19.238 3.310 -33.838 1.00 82.94 207 GLN A CA 1
ATOM 1621 C C . GLN A 1 207 ? 20.333 4.288 -34.284 1.00 82.94 207 GLN A C 1
ATOM 1623 O O . GLN A 1 207 ? 20.033 5.399 -34.710 1.00 82.94 207 GLN A O 1
ATOM 1628 N N . GLY A 1 208 ? 21.590 3.837 -34.231 1.00 83.06 208 GLY A N 1
ATOM 1629 C CA . GLY A 1 208 ? 22.766 4.628 -34.612 1.00 83.06 208 GLY A CA 1
ATOM 1630 C C . GLY A 1 208 ? 23.566 5.182 -33.431 1.00 83.06 208 GLY A C 1
ATOM 1631 O O . GLY A 1 208 ? 24.704 5.601 -33.638 1.00 83.06 208 GLY A O 1
ATOM 1632 N N . ASP A 1 209 ? 23.028 5.107 -32.211 1.00 82.69 209 ASP A N 1
ATOM 1633 C CA . ASP A 1 209 ? 23.695 5.594 -31.006 1.00 82.69 209 ASP A CA 1
ATOM 1634 C C . ASP A 1 209 ? 24.342 4.446 -30.218 1.00 82.69 209 ASP A C 1
ATOM 1636 O O . ASP A 1 209 ? 23.723 3.418 -29.948 1.00 82.69 209 ASP A O 1
ATOM 1640 N N . ASN A 1 210 ? 25.592 4.651 -29.795 1.00 81.69 210 ASN A N 1
ATOM 1641 C CA . ASN A 1 210 ? 26.332 3.717 -28.932 1.00 81.69 210 ASN A CA 1
ATOM 1642 C C . ASN A 1 210 ? 26.529 4.255 -27.506 1.00 81.69 210 ASN A C 1
ATOM 1644 O O . ASN A 1 210 ? 27.060 3.556 -26.642 1.00 81.69 210 ASN A O 1
ATOM 1648 N N . THR A 1 211 ? 26.156 5.510 -27.258 1.00 81.31 211 THR A N 1
ATOM 1649 C CA . THR A 1 211 ? 26.343 6.191 -25.977 1.00 81.31 211 THR A CA 1
ATOM 1650 C C . THR A 1 211 ? 25.137 7.070 -25.664 1.00 81.31 211 THR A C 1
ATOM 1652 O O . THR A 1 211 ? 24.446 7.547 -26.557 1.00 81.31 211 THR A O 1
ATOM 1655 N N . THR A 1 212 ? 24.887 7.293 -24.375 1.00 81.50 212 THR A N 1
ATOM 1656 C CA . THR A 1 212 ? 23.869 8.228 -23.883 1.00 81.50 212 THR A CA 1
ATOM 1657 C C . THR A 1 212 ? 24.517 9.216 -22.923 1.00 81.50 212 THR A C 1
ATOM 1659 O O . THR A 1 212 ? 25.461 8.872 -22.207 1.00 81.50 212 THR A O 1
ATOM 1662 N N . LEU A 1 213 ? 24.005 10.444 -22.879 1.00 74.25 213 LEU A N 1
ATOM 1663 C CA . LEU A 1 213 ? 24.423 11.431 -21.891 1.00 74.25 213 LEU A CA 1
ATOM 1664 C C . LEU A 1 213 ? 23.746 11.129 -20.553 1.00 74.25 213 LEU A C 1
ATOM 1666 O O . LEU A 1 213 ? 22.528 10.969 -20.482 1.00 74.25 213 LEU A O 1
ATOM 1670 N N . ASN A 1 214 ? 24.537 11.077 -19.484 1.00 71.69 214 ASN A N 1
ATOM 1671 C CA . ASN A 1 214 ? 24.005 11.125 -18.131 1.00 71.69 214 ASN A CA 1
ATOM 1672 C C . ASN A 1 214 ? 23.878 12.598 -17.727 1.00 71.69 214 ASN A C 1
ATOM 1674 O O . ASN A 1 214 ? 24.889 13.277 -17.543 1.00 71.69 214 ASN A O 1
ATOM 1678 N N . VAL A 1 215 ? 22.650 13.109 -17.644 1.00 67.00 215 VAL A N 1
ATOM 1679 C CA . VAL A 1 215 ? 22.405 14.504 -17.260 1.00 67.00 215 VAL A CA 1
ATOM 1680 C C . VAL A 1 215 ? 22.573 14.624 -15.746 1.00 67.00 215 VAL A C 1
ATOM 1682 O O . VAL A 1 215 ? 21.672 14.263 -14.985 1.00 67.00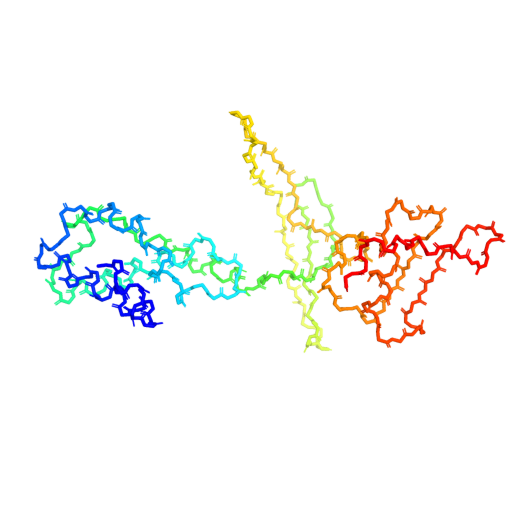 215 VAL A O 1
ATOM 1685 N N . THR A 1 216 ? 23.733 15.134 -15.315 1.00 57.78 216 THR A N 1
ATOM 1686 C CA . THR A 1 216 ? 24.069 15.365 -13.903 1.00 57.78 216 THR A CA 1
ATOM 1687 C C . THR A 1 216 ? 24.196 16.869 -13.598 1.00 57.78 216 THR A C 1
ATOM 1689 O O . THR A 1 216 ? 25.169 17.485 -14.013 1.00 57.78 216 THR A O 1
ATOM 1692 N N . TYR A 1 217 ? 23.236 17.463 -12.883 1.00 57.97 217 TYR A N 1
ATOM 1693 C CA . TYR A 1 217 ? 23.327 18.792 -12.276 1.00 57.97 217 TYR A CA 1
ATOM 1694 C C . TYR A 1 217 ? 24.189 18.719 -11.010 1.00 57.97 217 TYR A C 1
ATOM 1696 O O . TYR A 1 217 ? 23.919 17.924 -10.109 1.00 57.97 217 TYR A O 1
ATOM 1704 N N . HIS A 1 218 ? 25.256 19.514 -10.948 1.00 53.88 218 HIS A N 1
ATOM 1705 C CA . HIS A 1 218 ? 26.196 19.489 -9.823 1.00 53.88 218 HIS A CA 1
ATOM 1706 C C . HIS A 1 218 ? 25.617 20.123 -8.551 1.00 53.88 218 HIS A C 1
ATOM 1708 O O . HIS A 1 218 ? 26.077 19.815 -7.459 1.00 53.88 218 HIS A O 1
ATOM 1714 N N . GLU A 1 219 ? 24.579 20.947 -8.673 1.00 53.25 219 GLU A N 1
ATOM 1715 C CA . GLU A 1 219 ? 23.903 21.637 -7.572 1.00 53.25 219 GLU A CA 1
ATOM 1716 C C . GLU A 1 219 ? 23.060 20.730 -6.651 1.00 53.25 219 GLU A C 1
ATOM 1718 O O . GLU A 1 219 ? 22.555 21.203 -5.636 1.00 53.25 219 GLU A O 1
ATOM 1723 N N . ILE A 1 220 ? 22.913 19.439 -6.978 1.00 47.38 220 ILE A N 1
ATOM 1724 C CA . ILE A 1 220 ? 22.097 18.459 -6.226 1.00 47.38 220 ILE A CA 1
ATOM 1725 C C . ILE A 1 220 ? 22.970 17.334 -5.630 1.00 47.38 220 ILE A C 1
ATOM 1727 O O . ILE A 1 220 ? 22.495 16.512 -4.848 1.00 47.38 220 ILE A O 1
ATOM 1731 N N . LEU A 1 221 ? 24.266 17.299 -5.958 1.00 46.25 221 LEU A N 1
ATOM 1732 C CA . LEU A 1 221 ? 25.234 16.399 -5.330 1.00 46.25 221 LEU A CA 1
ATOM 1733 C C . LEU A 1 221 ? 25.649 17.004 -3.981 1.00 46.25 221 LEU A C 1
ATOM 1735 O O . LEU A 1 221 ? 26.578 17.808 -3.921 1.00 46.25 221 LEU A O 1
ATOM 1739 N N . ILE A 1 222 ? 24.897 16.665 -2.932 1.00 43.84 222 ILE A N 1
ATOM 1740 C CA . ILE A 1 222 ? 25.229 16.969 -1.529 1.00 43.84 222 ILE A CA 1
ATOM 1741 C C . ILE A 1 222 ? 26.334 16.024 -1.054 1.00 43.84 222 ILE A C 1
ATOM 1743 O O . ILE A 1 222 ? 26.209 14.806 -1.323 1.00 43.84 222 ILE A O 1
#

Sequence (222 aa):
MLEAVTSLQTPREICYLFVHLLINDCVPQPMATWDSFKDAMAKDFSSHTVIDDYVPMAQALQEISRALEEHGKTLADFGLPQPQLPCPEVLHEVLKWGKNCRVVIIATGQRLITVCIINEHDNTESITDDILIPHITFTASLHSSHTLLRRQFPLAPAYTTMFNSCQGLTLDAVGIDLTRPVFSHGQLYTALSHIHHRSHACVLLPQGDNTTLNVTYHEILI

pLDDT: mean 77.44, std 12.43, range [43.84, 92.44]

Foldseek 3Di:
DVVCLVVPPDLLVVLLVLLVCVVVVVDVQSAVVCVVCLCSNLVVVCDPFPCNPQASSLVSQVSSQVSVVVVVDGCVVRPHDHRDHDDVVVVVVRVVQTPPFDWDFPDDDPFWTWIFTDDPPDPDPPPGPTDIFGWDWDWDDDPPNDIDIDTDTPDDDPPDDALVRCQPPQDQADEAEVCDPDDDACSVVRRVVNYPDPVRYDYHYHPPDPDHDRDHDPVPVD